Protein AF-0000000087277030 (afdb_homodimer)

pLDDT: mean 87.4, std 14.77, range [31.3, 98.56]

Organism: Triticum turgidum subsp. durum (NCBI:txid4567)

Secondary structure (DSSP, 8-state):
--------HHHHHHHHHHHHHHHHHHHHHHHHHHHHHHHHHHHHHHHHTT-HHHHHHHHHHHHHHHHHHHHHHHHHHHHHHHHHTGGGGG-GGG--HHHHHHHHHHHHHHTT-TT-HHHHHHHHHHHHHH-HHHHHHTTTTSTTS-HHHHHHHS-PPPPHHHHHHHHHHHHHHTT----GGG--/--------HHHHHHHHHHHHHHHHHHHHHHHHHHHHHHHHHHHHHHHHTT-HHHHHHHHHHHHHHHHHHHHHHHHHHHHHHHHHTGGGGG-GGG--HHHHHHHHHHHHHHTT-TT-HHHHHHHHHHHHHH-THHHHHTTSSSSSS-HHHHHHHS-PPPPHHHHHHHHHHHHHHTT----GGG--

Structure (mmCIF, N/CA/C/O backbone):
data_AF-0000000087277030-model_v1
#
loop_
_entity.id
_entity.type
_entity.pdbx_description
1 polymer 'Uncharacterized protein'
#
loop_
_atom_site.group_PDB
_atom_site.id
_atom_site.type_symbol
_atom_site.label_atom_id
_atom_site.label_alt_id
_atom_site.label_comp_id
_atom_site.label_asym_id
_atom_site.label_entity_id
_atom_site.label_seq_id
_atom_site.pdbx_PDB_ins_code
_atom_site.Cartn_x
_atom_site.Cartn_y
_atom_site.Cartn_z
_atom_site.occupancy
_atom_site.B_iso_or_equiv
_atom_site.auth_seq_id
_atom_site.auth_comp_id
_atom_site.auth_asym_id
_atom_site.auth_atom_id
_atom_site.pdbx_PDB_model_num
ATOM 1 N N . MET A 1 1 ? 0.25 -45.281 -17.719 1 31.7 1 MET A N 1
ATOM 2 C CA . MET A 1 1 ? 1.265 -44.438 -18.359 1 31.7 1 MET A CA 1
ATOM 3 C C . MET A 1 1 ? 0.938 -42.969 -18.203 1 31.7 1 MET A C 1
ATOM 5 O O . MET A 1 1 ? -0.11 -42.5 -18.656 1 31.7 1 MET A O 1
ATOM 9 N N . GLY A 1 2 ? 1 -42.312 -17.047 1 39.59 2 GLY A N 1
ATOM 10 C CA . GLY A 1 2 ? 0.521 -41 -16.609 1 39.59 2 GLY A CA 1
ATOM 11 C C . GLY A 1 2 ? 0.836 -39.906 -17.594 1 39.59 2 GLY A C 1
ATOM 12 O O . GLY A 1 2 ? 1.955 -39.812 -18.109 1 39.59 2 GLY A O 1
ATOM 13 N N . PHE A 1 3 ? -0.044 -39.5 -18.609 1 41.16 3 PHE A N 1
ATOM 14 C CA . PHE A 1 3 ? 0.063 -38.5 -19.672 1 41.16 3 PHE A CA 1
ATOM 15 C C . PHE A 1 3 ? 0.821 -37.281 -19.188 1 41.16 3 PHE A C 1
ATOM 17 O O . PHE A 1 3 ? 0.285 -36.469 -18.422 1 41.16 3 PHE A O 1
ATOM 24 N N . LEU A 1 4 ? 1.941 -37.25 -18.781 1 50.06 4 LEU A N 1
ATOM 25 C CA . LEU A 1 4 ? 2.818 -36.125 -18.531 1 50.06 4 LEU A CA 1
ATOM 26 C C . LEU A 1 4 ? 2.641 -35.062 -19.594 1 50.06 4 LEU A C 1
ATOM 28 O O . LEU A 1 4 ? 3 -35.25 -20.766 1 50.06 4 LEU A O 1
ATOM 32 N N . ARG A 1 5 ? 1.459 -34.562 -19.75 1 57.78 5 ARG A N 1
ATOM 33 C CA . ARG A 1 5 ? 1.129 -33.5 -20.719 1 57.78 5 ARG A CA 1
ATOM 34 C C . ARG A 1 5 ? 2.344 -32.656 -21.031 1 57.78 5 ARG A C 1
ATOM 36 O O . ARG A 1 5 ? 2.938 -32.062 -20.125 1 57.78 5 ARG A O 1
ATOM 43 N N . LYS A 1 6 ? 2.941 -32.875 -22.109 1 71.88 6 LYS A N 1
ATOM 44 C CA . LYS A 1 6 ? 4.113 -32.219 -22.703 1 71.88 6 LYS A CA 1
ATOM 45 C C . LYS A 1 6 ? 3.91 -30.719 -22.844 1 71.88 6 LYS A C 1
ATOM 47 O O . LYS A 1 6 ? 2.943 -30.281 -23.469 1 71.88 6 LYS A O 1
ATOM 52 N N . PHE A 1 7 ? 4.484 -29.953 -21.984 1 82.88 7 PHE A N 1
ATOM 53 C CA . PHE A 1 7 ? 4.523 -28.5 -22.125 1 82.88 7 PHE A CA 1
ATOM 54 C C . PHE A 1 7 ? 4.961 -28.109 -23.547 1 82.88 7 PHE A C 1
ATOM 56 O O . PHE A 1 7 ? 5.758 -28.812 -24.156 1 82.88 7 PHE A O 1
ATOM 63 N N . SER A 1 8 ? 4.266 -27.203 -24.109 1 88.75 8 SER A N 1
ATOM 64 C CA . SER A 1 8 ? 4.762 -26.609 -25.359 1 88.75 8 SER A CA 1
ATOM 65 C C . SER A 1 8 ? 6.191 -26.109 -25.188 1 88.75 8 SER A C 1
ATOM 67 O O . SER A 1 8 ? 6.664 -25.906 -24.078 1 88.75 8 SER A O 1
ATOM 69 N N . LYS A 1 9 ? 6.887 -26.031 -26.297 1 91.5 9 LYS A N 1
ATOM 70 C CA . LYS A 1 9 ? 8.25 -25.5 -26.297 1 91.5 9 LYS A CA 1
ATOM 71 C C . LYS A 1 9 ? 8.312 -24.141 -25.625 1 91.5 9 LYS A C 1
ATOM 73 O O . LYS A 1 9 ? 9.242 -23.844 -24.875 1 91.5 9 LYS A O 1
ATOM 78 N N . GLN A 1 10 ? 7.367 -23.281 -25.906 1 92 10 GLN A N 1
ATOM 79 C CA . GLN A 1 10 ? 7.316 -21.938 -25.344 1 92 10 GLN A CA 1
ATOM 80 C C . GLN A 1 10 ? 7.109 -21.984 -23.844 1 92 10 GLN A C 1
ATOM 82 O O . GLN A 1 10 ? 7.727 -21.203 -23.094 1 92 10 GLN A O 1
ATOM 87 N N . THR A 1 11 ? 6.281 -22.875 -23.406 1 93.81 11 THR A N 1
ATOM 88 C CA . THR A 1 11 ? 6.008 -23.016 -21.984 1 93.81 11 THR A CA 1
ATOM 89 C C . THR A 1 11 ? 7.234 -23.531 -21.234 1 93.81 11 THR A C 1
ATOM 91 O O . THR A 1 11 ? 7.523 -23.109 -20.125 1 93.81 11 THR A O 1
ATOM 94 N N . ARG A 1 12 ? 7.902 -24.453 -21.844 1 94.81 12 ARG A N 1
ATOM 95 C CA . ARG A 1 12 ? 9.133 -24.969 -21.266 1 94.81 12 ARG A CA 1
ATOM 96 C C . ARG A 1 12 ? 10.172 -23.875 -21.109 1 94.81 12 ARG A C 1
ATOM 98 O O . ARG A 1 12 ? 10.844 -23.766 -20.078 1 94.81 12 ARG A O 1
ATOM 105 N N . LYS A 1 13 ? 10.312 -23.094 -22.125 1 96.25 13 LYS A N 1
ATOM 106 C CA . LYS A 1 13 ? 11.25 -21.969 -22.078 1 96.25 13 LYS A CA 1
ATOM 107 C C . LYS A 1 13 ? 10.844 -20.969 -21 1 96.25 13 LYS A C 1
ATOM 109 O O . LYS A 1 13 ? 11.695 -20.484 -20.25 1 96.25 13 LYS A O 1
ATOM 114 N N . LEU A 1 14 ? 9.602 -20.656 -20.969 1 96.69 14 LEU A N 1
ATOM 115 C CA . LEU A 1 14 ? 9.078 -19.734 -19.969 1 96.69 14 LEU A CA 1
ATOM 116 C C . LEU A 1 14 ? 9.383 -20.25 -18.562 1 96.69 14 LEU A C 1
ATOM 118 O O . LEU A 1 14 ? 9.844 -19.484 -17.703 1 96.69 14 LEU A O 1
ATOM 122 N N . LYS A 1 15 ? 9.102 -21.5 -18.344 1 96.62 15 LYS A N 1
ATOM 123 C CA . LYS A 1 15 ? 9.344 -22.094 -17.047 1 96.62 15 LYS A CA 1
ATOM 124 C C . LYS A 1 15 ? 10.805 -21.953 -16.641 1 96.62 15 LYS A C 1
ATOM 126 O O . LYS A 1 15 ? 11.102 -21.578 -15.5 1 96.62 15 LYS A O 1
ATO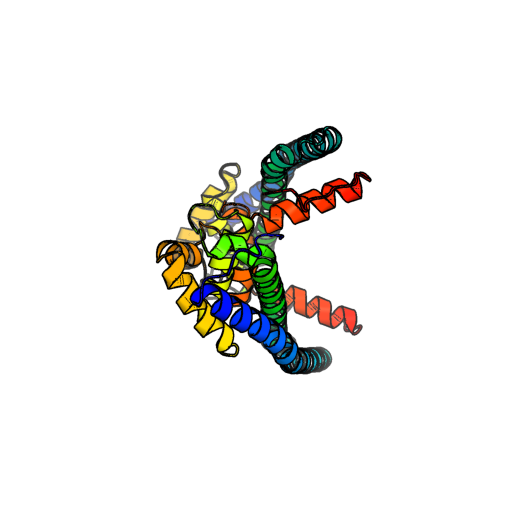M 131 N N . SER A 1 16 ? 11.656 -22.266 -17.562 1 97.31 16 SER A N 1
ATOM 132 C CA . SER A 1 16 ? 13.094 -22.156 -17.297 1 97.31 16 SER A CA 1
ATOM 133 C C . SER A 1 16 ? 13.477 -20.719 -16.969 1 97.31 16 SER A C 1
ATOM 135 O O . SER A 1 16 ? 14.25 -20.469 -16.031 1 97.31 16 SER A O 1
ATOM 137 N N . LEU A 1 17 ? 12.945 -19.766 -17.734 1 98 17 LEU A N 1
ATOM 138 C CA . LEU A 1 17 ? 13.227 -18.344 -17.5 1 98 17 LEU A CA 1
ATOM 139 C C . LEU A 1 17 ? 12.734 -17.906 -16.125 1 98 17 LEU A C 1
ATOM 141 O O . LEU A 1 17 ? 13.414 -17.141 -15.438 1 98 17 LEU A O 1
ATOM 145 N N . LEU A 1 18 ? 11.609 -18.375 -15.719 1 98.19 18 LEU A N 1
ATOM 146 C CA . LEU A 1 18 ? 11.031 -18.031 -14.43 1 98.19 18 LEU A CA 1
ATOM 147 C C . LEU A 1 18 ? 11.867 -18.609 -13.289 1 98.19 18 LEU A C 1
ATOM 149 O O . LEU A 1 18 ? 12.086 -17.938 -12.273 1 98.19 18 LEU A O 1
ATOM 153 N N . GLU A 1 19 ? 12.344 -19.812 -13.469 1 97.88 19 GLU A N 1
ATOM 154 C CA . GLU A 1 19 ? 13.227 -20.422 -12.477 1 97.88 19 GLU A CA 1
ATOM 155 C C . GLU A 1 19 ? 14.531 -19.641 -12.344 1 97.88 19 GLU A C 1
ATOM 157 O O . GLU A 1 19 ? 15.023 -19.438 -11.234 1 97.88 19 GLU A O 1
ATOM 162 N N . LEU A 1 20 ? 15.031 -19.219 -13.461 1 97.62 20 LEU A N 1
ATOM 163 C CA . LEU A 1 20 ? 16.234 -18.406 -13.445 1 97.62 20 LEU A CA 1
ATOM 164 C C . LEU A 1 20 ? 15.984 -17.047 -12.773 1 97.62 20 LEU A C 1
ATOM 166 O O . LEU A 1 20 ? 16.844 -16.531 -12.078 1 97.62 20 LEU A O 1
ATOM 170 N N . THR A 1 21 ? 14.828 -16.5 -13.023 1 97.88 21 THR A N 1
ATOM 171 C CA . THR A 1 21 ? 14.461 -15.234 -12.398 1 97.88 21 THR A CA 1
ATOM 172 C C . THR A 1 21 ? 14.469 -15.359 -10.883 1 97.88 21 THR A C 1
ATOM 174 O O . THR A 1 21 ? 14.961 -14.477 -10.18 1 97.88 21 THR A O 1
ATOM 177 N N . VAL A 1 22 ? 13.922 -16.453 -10.336 1 98 22 VAL A N 1
ATOM 178 C CA . VAL A 1 22 ? 13.891 -16.688 -8.898 1 98 22 VAL A CA 1
ATOM 179 C C . VAL A 1 22 ? 15.312 -16.703 -8.344 1 98 22 VAL A C 1
ATOM 181 O O . VAL A 1 22 ? 15.586 -16.094 -7.305 1 98 22 VAL A O 1
ATOM 184 N N . SER A 1 23 ? 16.219 -17.375 -9.062 1 97.44 23 SER A N 1
ATOM 185 C CA . SER A 1 23 ? 17.609 -17.422 -8.648 1 97.44 23 SER A CA 1
ATOM 186 C C . SER A 1 23 ? 18.25 -16.047 -8.672 1 97.44 23 SER A C 1
ATOM 188 O O . SER A 1 23 ? 19 -15.68 -7.762 1 97.44 23 SER A O 1
ATOM 190 N N . ARG A 1 24 ? 17.922 -15.289 -9.719 1 97 24 ARG A N 1
ATOM 191 C CA . ARG A 1 24 ? 18.484 -13.953 -9.867 1 97 24 ARG A CA 1
ATOM 192 C C . ARG A 1 24 ? 17.938 -13.008 -8.805 1 97 24 ARG A C 1
ATOM 194 O O . ARG A 1 24 ? 18.641 -12.102 -8.344 1 97 24 ARG A O 1
ATOM 201 N N . VAL A 1 25 ? 16.688 -13.172 -8.422 1 97.12 25 VAL A N 1
ATOM 202 C CA . VAL A 1 25 ? 16.094 -12.359 -7.367 1 97.12 25 VAL A CA 1
ATOM 203 C C . VAL A 1 25 ? 16.859 -12.547 -6.062 1 97.12 25 VAL A C 1
ATOM 205 O O . VAL A 1 25 ? 17.141 -11.578 -5.352 1 97.12 25 VAL A O 1
ATOM 208 N N . ALA A 1 26 ? 17.219 -13.805 -5.781 1 95.44 26 ALA A N 1
ATOM 209 C CA . ALA A 1 26 ? 17.969 -14.109 -4.57 1 95.44 26 ALA A CA 1
ATOM 210 C C . ALA A 1 26 ? 19.312 -13.367 -4.562 1 95.44 26 ALA A C 1
ATOM 212 O O . ALA A 1 26 ? 19.703 -12.805 -3.537 1 95.44 26 ALA A O 1
ATOM 213 N N . ILE A 1 27 ? 19.906 -13.266 -5.691 1 95.69 27 ILE A N 1
ATOM 214 C CA . ILE A 1 27 ? 21.203 -12.609 -5.82 1 95.69 27 ILE A CA 1
ATOM 215 C C . ILE A 1 27 ? 21.031 -11.094 -5.754 1 95.69 27 ILE A C 1
ATOM 217 O O . ILE A 1 27 ? 21.844 -10.398 -5.152 1 95.69 27 ILE A O 1
ATOM 221 N N . ALA A 1 28 ? 19.953 -10.609 -6.391 1 95.69 28 ALA A N 1
ATOM 222 C CA . ALA A 1 28 ? 19.734 -9.172 -6.52 1 95.69 28 ALA A CA 1
ATOM 223 C C . ALA A 1 28 ? 19.391 -8.555 -5.168 1 95.69 28 ALA A C 1
ATOM 225 O O . ALA A 1 28 ? 19.5 -7.332 -4.996 1 95.69 28 ALA A O 1
ATOM 226 N N . ARG A 1 29 ? 19 -9.383 -4.172 1 96.75 29 ARG A N 1
ATOM 227 C CA . ARG A 1 29 ? 18.594 -8.891 -2.861 1 96.75 29 ARG A CA 1
ATOM 228 C C . ARG A 1 29 ? 19.797 -8.461 -2.037 1 96.75 29 ARG A C 1
ATOM 230 O O . ARG A 1 29 ? 19.719 -7.5 -1.269 1 96.75 29 ARG A O 1
ATOM 237 N N . LYS A 1 30 ? 20.859 -9.102 -2.201 1 96.38 30 LYS A N 1
ATOM 238 C CA . LYS A 1 30 ? 22.016 -8.922 -1.332 1 96.38 30 LYS A CA 1
ATOM 239 C C . LYS A 1 30 ? 22.562 -7.496 -1.427 1 96.38 30 LYS A C 1
ATOM 241 O O . LYS A 1 30 ? 22.703 -6.812 -0.411 1 96.38 30 LYS A O 1
ATOM 246 N N . PRO A 1 31 ? 22.844 -7.016 -2.65 1 96.81 31 PRO A N 1
ATOM 247 C CA . PRO A 1 31 ? 23.344 -5.641 -2.744 1 96.81 31 PRO A CA 1
ATOM 248 C C . PRO A 1 31 ? 22.344 -4.621 -2.207 1 96.81 31 PRO A C 1
ATOM 250 O O . PRO A 1 31 ? 22.734 -3.582 -1.671 1 96.81 31 PRO A O 1
ATOM 253 N N . ARG A 1 32 ? 21.094 -4.895 -2.332 1 96.75 32 ARG A N 1
ATOM 254 C CA . ARG A 1 32 ? 20.062 -3.98 -1.856 1 96.75 32 ARG A CA 1
ATOM 255 C C . ARG A 1 32 ? 20.031 -3.941 -0.333 1 96.75 32 ARG A C 1
ATOM 257 O O . ARG A 1 32 ? 19.875 -2.873 0.262 1 96.75 32 ARG A O 1
ATOM 264 N N . LEU A 1 33 ? 20.172 -5.094 0.265 1 97.81 33 LEU A N 1
ATOM 265 C CA . LEU A 1 33 ? 20.25 -5.168 1.721 1 97.81 33 LEU A CA 1
ATOM 266 C C . LEU A 1 33 ? 21.438 -4.379 2.24 1 97.81 33 LEU A C 1
ATOM 268 O O . LEU A 1 33 ? 21.328 -3.666 3.242 1 97.81 33 LEU A O 1
ATOM 272 N N . ALA A 1 34 ? 22.547 -4.496 1.534 1 98.06 34 ALA A N 1
ATOM 273 C CA . ALA A 1 34 ? 23.75 -3.76 1.913 1 98.06 34 ALA A CA 1
ATOM 274 C C . ALA A 1 34 ? 23.531 -2.254 1.812 1 98.06 34 ALA A C 1
ATOM 276 O O . ALA A 1 34 ? 23.844 -1.509 2.742 1 98.06 34 ALA A O 1
ATOM 277 N N . ARG A 1 35 ? 22.922 -1.827 0.668 1 98 35 ARG A N 1
ATOM 278 C CA . ARG A 1 35 ? 22.672 -0.406 0.47 1 98 35 ARG A CA 1
ATOM 279 C C . ARG A 1 35 ? 21.688 0.121 1.515 1 98 35 ARG A C 1
ATOM 281 O O . ARG A 1 35 ? 21.828 1.243 2.002 1 98 35 ARG A O 1
ATOM 288 N N . LYS A 1 36 ? 20.688 -0.691 1.835 1 98.06 36 LYS A N 1
ATOM 289 C CA . LYS A 1 36 ? 19.719 -0.318 2.859 1 98.06 36 LYS A CA 1
ATOM 290 C C . LYS A 1 36 ? 20.391 -0.125 4.215 1 98.06 36 LYS A C 1
ATOM 292 O O . LYS A 1 36 ? 20.125 0.858 4.91 1 98.06 36 LYS A O 1
ATOM 297 N N . SER A 1 37 ? 21.25 -1.062 4.578 1 98 37 SER A N 1
ATOM 298 C CA . SER A 1 37 ? 21.969 -1.005 5.848 1 98 37 SER A CA 1
ATOM 299 C C . SER A 1 37 ? 22.859 0.236 5.926 1 98 37 SER A C 1
ATOM 301 O O . SER A 1 37 ? 22.875 0.924 6.949 1 98 37 SER A O 1
ATOM 303 N N . ILE A 1 38 ? 23.531 0.526 4.844 1 98.44 38 ILE A N 1
ATOM 304 C CA . ILE A 1 38 ? 24.406 1.694 4.793 1 98.44 38 ILE A CA 1
ATOM 305 C C . ILE A 1 38 ? 23.578 2.965 4.965 1 98.44 38 ILE A C 1
ATOM 307 O O . ILE A 1 38 ? 23.922 3.836 5.766 1 98.44 38 ILE A O 1
ATOM 311 N N . ALA A 1 39 ? 22.484 3.043 4.227 1 98.44 39 ALA A N 1
ATOM 312 C CA . ALA A 1 39 ? 21.625 4.215 4.305 1 98.44 39 ALA A CA 1
ATOM 313 C C . ALA A 1 39 ? 21.062 4.391 5.711 1 98.44 39 ALA A C 1
ATOM 315 O O . ALA A 1 39 ? 20.984 5.512 6.219 1 98.44 39 ALA A O 1
ATOM 316 N N . SER A 1 40 ? 20.656 3.293 6.324 1 98.25 40 SER A N 1
ATOM 317 C CA . SER A 1 40 ? 20.141 3.322 7.691 1 98.25 40 SER A CA 1
ATOM 318 C C . SER A 1 40 ? 21.203 3.834 8.664 1 98.25 40 SER A C 1
ATOM 320 O O . SER A 1 40 ? 20.891 4.629 9.562 1 98.25 40 SER A O 1
ATOM 322 N N . GLY A 1 41 ? 22.359 3.363 8.477 1 98.19 41 GLY A N 1
ATOM 323 C CA . GLY A 1 41 ? 23.469 3.863 9.281 1 98.19 41 GLY A CA 1
ATOM 324 C C . GLY A 1 41 ? 23.703 5.352 9.117 1 98.19 41 GLY A C 1
ATOM 325 O O . GLY A 1 41 ? 23.922 6.066 10.102 1 98.19 41 GLY A O 1
ATOM 326 N N . ASP A 1 42 ? 23.656 5.809 7.867 1 98.5 42 ASP A N 1
ATOM 327 C CA . ASP A 1 42 ? 23.781 7.234 7.594 1 98.5 42 ASP A CA 1
ATOM 328 C C . ASP A 1 42 ? 22.703 8.039 8.312 1 98.5 42 ASP A C 1
ATOM 330 O O . ASP A 1 42 ? 22.984 9.102 8.867 1 98.5 42 ASP A O 1
ATOM 334 N N . VAL A 1 43 ? 21.516 7.555 8.266 1 98.25 43 VAL A N 1
ATOM 335 C CA . VAL A 1 43 ? 20.375 8.219 8.898 1 98.25 43 VAL A CA 1
ATOM 336 C C . VAL A 1 43 ? 20.625 8.367 10.398 1 98.25 43 VAL A C 1
ATOM 338 O O . VAL A 1 43 ? 20.453 9.445 10.961 1 98.25 43 VAL A O 1
ATOM 341 N N . CYS A 1 44 ? 21.125 7.297 11.008 1 97.94 44 CYS A N 1
ATOM 342 C CA . CYS A 1 44 ? 21.422 7.312 12.43 1 97.94 44 CYS A CA 1
ATOM 343 C C . CYS A 1 44 ? 22.5 8.344 12.75 1 97.94 44 CYS A C 1
ATOM 345 O O . CYS A 1 44 ? 22.375 9.109 13.703 1 97.94 44 CYS A O 1
ATOM 347 N N . GLN A 1 45 ? 23.484 8.352 11.969 1 97.94 45 GLN A N 1
ATOM 348 C CA . GLN A 1 45 ? 24.578 9.297 12.172 1 97.94 45 GLN A CA 1
ATOM 349 C C . GLN A 1 45 ? 24.094 10.734 12.039 1 97.94 45 GLN A C 1
ATOM 351 O O . GLN A 1 45 ? 24.406 11.578 12.875 1 97.94 45 GLN A O 1
ATOM 356 N N . LEU A 1 46 ? 23.344 10.984 11.055 1 97.81 46 LEU A N 1
ATOM 357 C CA . LEU A 1 46 ? 22.828 12.32 10.812 1 97.81 46 LEU A CA 1
ATOM 358 C C . LEU A 1 46 ? 21.922 12.766 11.969 1 97.81 46 LEU A C 1
ATOM 360 O O . LEU A 1 46 ? 21.984 13.914 12.406 1 97.81 46 LEU A O 1
ATOM 364 N N . LEU A 1 47 ? 21.094 11.844 12.461 1 96.38 47 LEU A N 1
ATOM 365 C CA . LEU A 1 47 ? 20.219 12.148 13.586 1 96.38 47 LEU A CA 1
ATOM 366 C C . LEU A 1 47 ? 21.031 12.461 14.844 1 96.38 47 LEU A C 1
ATOM 368 O O . LEU A 1 47 ? 20.688 13.375 15.594 1 96.38 47 LEU A O 1
ATOM 372 N N . SER A 1 48 ? 22.062 11.703 15.031 1 95.5 48 SER A N 1
ATOM 373 C CA . SER A 1 48 ? 22.922 11.906 16.188 1 95.5 48 SER A CA 1
ATOM 374 C C . SER A 1 48 ? 23.609 13.266 16.141 1 95.5 48 SER A C 1
ATOM 376 O O . SER A 1 48 ? 23.922 13.852 17.188 1 95.5 48 SER A O 1
ATOM 378 N N . LEU A 1 49 ? 23.828 13.805 14.984 1 95.31 49 LEU A N 1
ATOM 379 C CA . LEU A 1 49 ? 24.453 15.109 14.781 1 95.31 49 LEU A CA 1
ATOM 380 C C . LEU A 1 49 ? 23.406 16.219 14.789 1 95.31 49 LEU A C 1
ATOM 382 O O . LEU A 1 49 ? 23.734 17.391 14.594 1 95.31 49 LEU A O 1
ATOM 386 N N . GLY A 1 50 ? 22.125 15.844 14.891 1 92.75 50 GLY A N 1
ATOM 387 C CA . GLY A 1 50 ? 21.047 16.812 14.938 1 92.75 50 GLY A CA 1
ATOM 388 C C . GLY A 1 50 ? 20.625 17.312 13.562 1 92.75 50 GLY A C 1
ATOM 389 O O . GLY A 1 50 ? 19.922 18.312 13.438 1 92.75 50 GLY A O 1
ATOM 390 N N . GLN A 1 51 ? 21.141 16.625 12.516 1 95.06 51 GLN A N 1
ATOM 391 C CA . GLN A 1 51 ? 20.812 17 11.148 1 95.06 51 GLN A CA 1
ATOM 392 C C . GLN A 1 51 ? 19.547 16.281 10.664 1 95.06 51 GLN A C 1
ATOM 394 O O . GLN A 1 51 ? 19.609 15.469 9.742 1 95.06 51 GLN A O 1
ATOM 399 N N . THR A 1 52 ? 18.453 16.656 11.164 1 93.75 52 THR A N 1
ATOM 400 C CA . THR A 1 52 ? 17.188 15.969 10.945 1 93.75 52 THR A CA 1
ATOM 401 C C . THR A 1 52 ? 16.719 16.125 9.5 1 93.75 52 THR A C 1
ATOM 403 O O . THR A 1 52 ? 16.234 15.164 8.898 1 93.75 52 THR A O 1
ATOM 406 N N . ASP A 1 53 ? 16.938 17.266 8.891 1 92.75 53 ASP A N 1
ATOM 407 C CA . ASP A 1 53 ? 16.5 17.516 7.512 1 92.75 53 ASP A CA 1
ATOM 408 C C . ASP A 1 53 ? 17.266 16.625 6.535 1 92.75 53 ASP A C 1
ATOM 410 O O . ASP A 1 53 ? 16.688 16.062 5.605 1 92.75 53 ASP A O 1
ATOM 414 N N . ARG A 1 54 ? 18.531 16.594 6.801 1 96.12 54 ARG A N 1
ATOM 415 C CA . ARG A 1 54 ? 19.359 15.734 5.949 1 96.12 54 ARG A CA 1
ATOM 416 C C . ARG A 1 54 ? 19.016 14.266 6.152 1 96.12 54 ARG A C 1
ATOM 418 O O . ARG A 1 54 ? 19.031 13.477 5.203 1 96.12 54 ARG A O 1
ATOM 425 N N . ALA A 1 55 ? 18.734 13.898 7.391 1 97.12 55 ALA A N 1
ATOM 426 C CA . ALA A 1 55 ? 18.328 12.531 7.691 1 97.12 55 ALA A CA 1
ATOM 427 C C . ALA A 1 55 ? 17.031 12.172 6.965 1 97.12 55 ALA A C 1
ATOM 429 O O . ALA A 1 55 ? 16.891 11.055 6.457 1 97.12 55 ALA A O 1
ATOM 430 N N . LEU A 1 56 ? 16.188 13.141 6.875 1 94.81 56 LEU A N 1
ATOM 431 C CA . LEU A 1 56 ? 14.898 12.945 6.203 1 94.81 56 LEU A CA 1
ATOM 432 C C . LEU A 1 56 ? 15.102 12.703 4.707 1 94.81 56 LEU A C 1
ATOM 434 O O . LEU A 1 56 ? 14.375 11.922 4.098 1 94.81 56 LEU A O 1
ATOM 438 N N . GLN A 1 57 ? 16.016 13.344 4.145 1 95.12 57 GLN A N 1
ATOM 439 C CA . GLN A 1 57 ? 16.312 13.117 2.736 1 95.12 57 GLN A CA 1
ATOM 440 C C . GLN A 1 57 ? 16.953 11.75 2.52 1 95.12 57 GLN A C 1
ATOM 442 O O . GLN A 1 57 ? 16.594 11.039 1.572 1 95.12 57 GLN A O 1
ATOM 447 N N . ARG A 1 58 ? 17.812 11.406 3.422 1 97.75 58 ARG A N 1
ATOM 448 C CA . ARG A 1 58 ? 18.578 10.18 3.285 1 97.75 58 ARG A CA 1
ATOM 449 C C . ARG A 1 58 ? 17.688 8.953 3.494 1 97.75 58 ARG A C 1
ATOM 451 O O . ARG A 1 58 ? 17.922 7.906 2.881 1 97.75 58 ARG A O 1
ATOM 458 N N . VAL A 1 59 ? 16.688 9.125 4.305 1 97.5 59 VAL A N 1
ATOM 459 C CA . VAL A 1 59 ? 15.844 7.992 4.648 1 97.5 59 VAL A CA 1
ATOM 460 C C . VAL A 1 59 ? 15.078 7.523 3.412 1 97.5 59 VAL A C 1
ATOM 462 O O . VAL A 1 59 ? 14.617 6.383 3.354 1 97.5 59 VAL A O 1
ATOM 465 N N . GLU A 1 60 ? 14.953 8.43 2.404 1 95.19 60 GLU A N 1
ATOM 466 C CA . GLU A 1 60 ? 14.305 8.055 1.148 1 95.19 60 GLU A CA 1
ATOM 467 C C . GLU A 1 60 ? 14.992 6.848 0.51 1 95.19 60 GLU A C 1
ATOM 469 O O . GLU A 1 60 ? 14.328 6 -0.093 1 95.19 60 GLU A O 1
ATOM 474 N N . GLN A 1 61 ? 16.297 6.84 0.684 1 96.62 61 GLN A N 1
ATOM 475 C CA . GLN A 1 61 ? 17.047 5.715 0.128 1 96.62 61 GLN A CA 1
ATOM 476 C C . GLN A 1 61 ? 16.672 4.41 0.83 1 96.62 61 GLN A C 1
ATOM 478 O O . GLN A 1 61 ? 16.594 3.357 0.194 1 96.62 61 GLN A O 1
ATOM 483 N N . VAL A 1 62 ? 16.469 4.441 2.125 1 97.69 62 VAL A N 1
ATOM 484 C CA . VAL A 1 62 ? 16.062 3.26 2.875 1 97.69 62 VAL A CA 1
ATOM 485 C C . VAL A 1 62 ? 14.711 2.764 2.357 1 97.69 62 VAL A C 1
ATOM 487 O O . VAL A 1 62 ? 14.539 1.567 2.109 1 97.69 62 VAL A O 1
ATOM 490 N N . ILE A 1 63 ? 13.805 3.676 2.148 1 95.75 63 ILE A N 1
ATOM 491 C CA . ILE A 1 63 ? 12.453 3.355 1.692 1 95.75 63 ILE A CA 1
ATOM 492 C C . ILE A 1 63 ? 12.508 2.748 0.293 1 95.75 63 ILE A C 1
ATOM 494 O O . ILE A 1 63 ? 11.844 1.751 0.015 1 95.75 63 ILE A O 1
ATOM 498 N N . LYS A 1 64 ? 13.352 3.344 -0.541 1 94.5 64 LYS A N 1
ATOM 499 C CA . LYS A 1 64 ? 13.492 2.855 -1.909 1 94.5 64 LYS A CA 1
ATOM 500 C C . LYS A 1 64 ? 14.008 1.418 -1.93 1 94.5 64 LYS A C 1
ATOM 502 O O . LYS A 1 64 ? 13.477 0.575 -2.658 1 94.5 64 LYS A O 1
ATOM 507 N N . GLU A 1 65 ? 15.008 1.179 -1.089 1 96.12 65 GLU A N 1
ATOM 508 C CA . GLU A 1 65 ? 15.555 -0.172 -1.034 1 96.12 65 GLU A CA 1
ATOM 509 C C . GLU A 1 65 ? 14.539 -1.161 -0.476 1 96.12 65 GLU A C 1
ATOM 511 O O . GLU A 1 65 ? 14.398 -2.275 -0.986 1 96.12 65 GLU A O 1
ATOM 516 N N . ASP A 1 66 ? 13.867 -0.723 0.553 1 95.81 66 ASP A N 1
ATOM 517 C CA . ASP A 1 66 ? 12.836 -1.569 1.143 1 95.81 66 ASP A CA 1
ATOM 518 C C . ASP A 1 66 ? 11.742 -1.887 0.126 1 95.81 66 ASP A C 1
ATOM 520 O O . ASP A 1 66 ? 11.273 -3.025 0.043 1 95.81 66 ASP A O 1
ATOM 524 N N . ASN A 1 67 ? 11.297 -0.865 -0.554 1 94.19 67 ASN A N 1
ATOM 525 C CA . ASN A 1 67 ? 10.289 -1.067 -1.583 1 94.19 67 ASN A CA 1
ATOM 526 C C . ASN A 1 67 ? 10.742 -2.084 -2.625 1 94.19 67 ASN A C 1
ATOM 528 O O . ASN A 1 67 ? 9.984 -2.99 -2.986 1 94.19 67 ASN A O 1
ATOM 532 N N . MET A 1 68 ? 11.977 -1.966 -3.037 1 95.31 68 MET A N 1
ATOM 533 C CA . MET A 1 68 ? 12.5 -2.885 -4.047 1 95.31 68 MET A CA 1
ATOM 534 C C . MET A 1 68 ? 12.586 -4.305 -3.494 1 95.31 68 MET A C 1
ATOM 536 O O . MET A 1 68 ? 12.258 -5.266 -4.191 1 95.31 68 MET A O 1
ATOM 540 N N . LEU A 1 69 ? 13 -4.406 -2.289 1 96.88 69 LEU A N 1
ATOM 541 C CA . LEU A 1 69 ? 13.117 -5.719 -1.661 1 96.88 69 LEU A CA 1
ATOM 542 C C . LEU A 1 69 ? 11.758 -6.402 -1.565 1 96.88 69 LEU A C 1
ATOM 544 O O . LEU A 1 69 ? 11.641 -7.594 -1.851 1 96.88 69 LEU A O 1
ATOM 548 N N . GLU A 1 70 ? 10.805 -5.645 -1.213 1 95.56 70 GLU A N 1
ATOM 549 C CA . GLU A 1 70 ? 9.453 -6.195 -1.144 1 95.56 70 GLU A CA 1
ATOM 550 C C . GLU A 1 70 ? 8.938 -6.566 -2.531 1 95.56 70 GLU A C 1
ATOM 552 O O . GLU A 1 70 ? 8.297 -7.605 -2.701 1 95.56 70 GLU A O 1
ATOM 557 N N . ALA A 1 71 ? 9.188 -5.73 -3.48 1 95.5 71 ALA A N 1
ATOM 558 C CA . ALA A 1 71 ? 8.789 -6.016 -4.855 1 95.5 71 ALA A CA 1
ATOM 559 C C . ALA A 1 71 ? 9.422 -7.312 -5.352 1 95.5 71 ALA A C 1
ATOM 561 O O . ALA A 1 71 ? 8.75 -8.133 -5.984 1 95.5 71 ALA A O 1
ATOM 562 N N . LEU A 1 72 ? 10.688 -7.473 -5.031 1 97.25 72 LEU A N 1
ATOM 563 C CA . LEU A 1 72 ? 11.391 -8.688 -5.434 1 97.25 72 LEU A CA 1
ATOM 564 C C . LEU A 1 72 ? 10.75 -9.922 -4.809 1 97.25 72 LEU A C 1
ATOM 566 O O . LEU A 1 72 ? 10.688 -10.977 -5.438 1 97.25 72 LEU A O 1
ATOM 570 N N . GLY A 1 73 ? 10.266 -9.758 -3.58 1 97.06 73 GLY A N 1
ATOM 571 C CA . GLY A 1 73 ? 9.547 -10.844 -2.938 1 97.06 73 GLY A CA 1
ATOM 572 C C . GLY A 1 73 ? 8.273 -11.227 -3.658 1 97.06 73 GLY A C 1
ATOM 573 O O . GLY A 1 73 ? 7.984 -12.414 -3.842 1 97.06 73 GLY A O 1
ATOM 574 N N . ILE A 1 74 ? 7.535 -10.273 -4.074 1 95.75 74 ILE A N 1
ATOM 575 C CA . ILE A 1 74 ? 6.297 -10.5 -4.805 1 95.75 74 ILE A CA 1
ATOM 576 C C . ILE A 1 74 ? 6.602 -11.164 -6.148 1 95.75 74 ILE A C 1
ATOM 578 O O . ILE A 1 74 ? 5.926 -12.117 -6.547 1 95.75 74 ILE A O 1
ATOM 582 N N . ILE A 1 75 ? 7.613 -10.672 -6.793 1 97.12 75 ILE A N 1
ATOM 583 C CA . ILE A 1 75 ? 8.031 -11.219 -8.078 1 97.12 75 ILE A CA 1
ATOM 584 C C . ILE A 1 75 ? 8.391 -12.695 -7.918 1 97.12 75 ILE A C 1
ATOM 586 O O . ILE A 1 75 ? 7.988 -13.531 -8.727 1 97.12 75 ILE A O 1
ATOM 590 N N . GLU A 1 76 ? 9.125 -12.945 -6.922 1 98 76 GLU A N 1
ATOM 591 C CA . GLU A 1 76 ? 9.508 -14.328 -6.637 1 98 76 GLU A CA 1
ATOM 592 C C . GLU A 1 76 ? 8.281 -15.211 -6.445 1 98 76 GLU A C 1
ATOM 594 O O . GLU A 1 76 ? 8.203 -16.312 -7.004 1 98 76 GLU A O 1
ATOM 599 N N . LEU A 1 77 ? 7.367 -14.734 -5.699 1 96.06 77 LEU A N 1
ATOM 600 C CA . LEU A 1 77 ? 6.141 -15.484 -5.445 1 96.06 77 LEU A CA 1
ATOM 601 C C . LEU A 1 77 ? 5.375 -15.727 -6.742 1 96.06 77 LEU A C 1
ATOM 603 O O . LEU A 1 77 ? 4.887 -16.828 -6.98 1 96.06 77 LEU A O 1
ATOM 607 N N . TYR A 1 78 ? 5.273 -14.742 -7.59 1 96.38 78 TYR A N 1
ATOM 608 C CA . TYR A 1 78 ? 4.578 -14.867 -8.867 1 96.38 78 TYR A CA 1
ATOM 609 C C . TYR A 1 78 ? 5.277 -15.867 -9.773 1 96.38 78 TYR A C 1
ATOM 611 O O . TYR A 1 78 ? 4.621 -16.672 -10.438 1 96.38 78 TYR A O 1
ATOM 619 N N . CYS A 1 79 ? 6.586 -15.766 -9.781 1 98.12 79 CYS A N 1
ATOM 620 C CA . CYS A 1 79 ? 7.336 -16.734 -10.578 1 98.12 79 CYS A CA 1
ATOM 621 C C . CYS A 1 79 ? 7.078 -18.156 -10.094 1 98.12 79 CYS A C 1
ATOM 623 O O . CYS A 1 79 ? 6.812 -19.047 -10.891 1 98.12 79 CYS A O 1
ATOM 625 N N . LYS A 1 80 ? 7.121 -18.391 -8.844 1 97.75 80 LYS A N 1
ATOM 626 C CA . LYS A 1 80 ? 6.887 -19.703 -8.273 1 97.75 80 LYS A CA 1
ATOM 627 C C . LYS A 1 80 ? 5.465 -20.188 -8.562 1 97.75 80 LYS A C 1
ATOM 629 O O . LYS A 1 80 ? 5.254 -21.375 -8.859 1 97.75 80 LYS A O 1
ATOM 634 N N . CYS A 1 81 ? 4.566 -19.297 -8.469 1 95.62 81 CYS A N 1
ATOM 635 C CA . CYS A 1 81 ? 3.18 -19.625 -8.789 1 95.62 81 CYS A CA 1
ATOM 636 C C . CYS A 1 81 ? 3.049 -20.109 -10.219 1 95.62 81 CYS A C 1
ATOM 638 O O . CYS A 1 81 ? 2.412 -21.141 -10.477 1 95.62 81 CYS A O 1
ATOM 640 N N . LEU A 1 82 ? 3.658 -19.453 -11.195 1 96.25 82 LEU A N 1
ATOM 641 C CA . LEU A 1 82 ? 3.543 -19.812 -12.609 1 96.25 82 LEU A CA 1
ATOM 642 C C . LEU A 1 82 ? 4.27 -21.125 -12.898 1 96.25 82 LEU A C 1
ATOM 644 O O . LEU A 1 82 ? 3.814 -21.906 -13.727 1 96.25 82 LEU A O 1
ATOM 648 N N . VAL A 1 83 ? 5.418 -21.312 -12.219 1 96.62 83 VAL A N 1
ATOM 649 C CA . VAL A 1 83 ? 6.141 -22.578 -12.391 1 96.62 83 VAL A CA 1
ATOM 650 C C . VAL A 1 83 ? 5.281 -23.734 -11.891 1 96.62 83 VAL A C 1
ATOM 652 O O . VAL A 1 83 ? 5.184 -24.766 -12.562 1 96.62 83 VAL A O 1
ATOM 655 N N . LYS A 1 84 ? 4.629 -23.516 -10.773 1 94.62 84 LYS A N 1
ATOM 656 C CA . LYS A 1 84 ? 3.793 -24.547 -10.172 1 94.62 84 LYS A CA 1
ATOM 657 C C . LYS A 1 84 ? 2.566 -24.844 -11.031 1 94.62 84 LYS A C 1
ATOM 659 O O . LYS A 1 84 ? 2.115 -25.984 -11.125 1 94.62 84 LYS A O 1
ATOM 664 N N . LYS A 1 85 ? 2.105 -23.875 -11.711 1 94.06 85 LYS A N 1
ATOM 665 C CA . LYS A 1 85 ? 0.88 -24 -12.492 1 94.06 85 LYS A CA 1
ATOM 666 C C . LYS A 1 85 ? 1.169 -23.891 -13.984 1 94.06 85 LYS A C 1
ATOM 668 O O . LYS A 1 85 ? 0.381 -23.312 -14.734 1 94.06 85 LYS A O 1
ATOM 673 N N . ALA A 1 86 ? 2.24 -24.359 -14.352 1 92.94 86 ALA A N 1
ATOM 674 C CA . ALA A 1 86 ? 2.713 -24.234 -15.727 1 92.94 86 ALA A CA 1
ATOM 675 C C . ALA A 1 86 ? 1.722 -24.844 -16.703 1 92.94 86 ALA A C 1
ATOM 677 O O . ALA A 1 86 ? 1.62 -24.406 -17.859 1 92.94 86 ALA A O 1
ATOM 678 N N . ASP A 1 87 ? 0.968 -25.828 -16.234 1 90 87 ASP A N 1
ATOM 679 C CA . ASP A 1 87 ? 0.003 -26.516 -17.094 1 90 87 ASP A CA 1
ATOM 680 C C . ASP A 1 87 ? -1.094 -25.562 -17.562 1 90 87 ASP A C 1
ATOM 682 O O . ASP A 1 87 ? -1.72 -25.781 -18.594 1 90 87 ASP A O 1
ATOM 686 N N . GLN A 1 88 ? -1.27 -24.516 -16.797 1 90.5 88 GLN A N 1
ATOM 687 C CA . GLN A 1 88 ? -2.316 -23.562 -17.141 1 90.5 88 GLN A CA 1
ATOM 688 C C . GLN A 1 88 ? -1.815 -22.531 -18.156 1 90.5 88 GLN A C 1
ATOM 690 O O . GLN A 1 88 ? -2.609 -21.812 -18.75 1 90.5 88 GLN A O 1
ATOM 695 N N . LEU A 1 89 ? -0.588 -22.469 -18.375 1 89.69 89 LEU A N 1
ATOM 696 C CA . LEU A 1 89 ? 0.004 -21.422 -19.188 1 89.69 89 LEU A CA 1
ATOM 697 C C . LEU A 1 89 ? -0.194 -21.703 -20.672 1 89.69 89 LEU A C 1
ATOM 699 O O . LEU A 1 89 ? -0.056 -20.812 -21.5 1 89.69 89 LEU A O 1
ATOM 703 N N . ASP A 1 90 ? -0.494 -22.984 -20.922 1 86.31 90 ASP A N 1
ATOM 704 C CA . ASP A 1 90 ? -0.704 -23.344 -22.312 1 86.31 90 ASP A CA 1
ATOM 705 C C . ASP A 1 90 ? -2.123 -23 -22.766 1 86.31 90 ASP A C 1
ATOM 707 O O . ASP A 1 90 ? -2.42 -23 -23.969 1 86.31 90 ASP A O 1
ATOM 711 N N . LYS A 1 91 ? -3.025 -22.797 -21.828 1 82.38 91 LYS A N 1
ATOM 712 C CA . LYS A 1 91 ? -4.406 -22.438 -22.125 1 82.38 91 LYS A CA 1
ATOM 713 C C . LYS A 1 91 ? -4.816 -21.156 -21.406 1 82.38 91 LYS A C 1
ATOM 715 O O . LYS A 1 91 ? -5.578 -21.203 -20.438 1 82.38 91 LYS A O 1
ATOM 720 N N . PRO A 1 92 ? -4.457 -20 -21.938 1 74.19 92 PRO A N 1
ATOM 721 C CA . PRO A 1 92 ? -4.691 -18.719 -21.266 1 74.19 92 PRO A CA 1
ATOM 722 C C . PRO A 1 92 ? -6.172 -18.469 -20.984 1 74.19 92 PRO A C 1
ATOM 724 O O . PRO A 1 92 ? -6.52 -17.859 -19.969 1 74.19 92 PRO A O 1
ATOM 727 N N . LYS A 1 93 ? -7.031 -18.891 -21.812 1 77.38 93 LYS A N 1
ATOM 728 C CA . LYS A 1 93 ? -8.461 -18.641 -21.656 1 77.38 93 LYS A CA 1
ATOM 729 C C . LYS A 1 93 ? -9.031 -19.406 -20.453 1 77.38 93 LYS A C 1
ATOM 731 O O . LYS A 1 93 ? -10.07 -19.031 -19.922 1 77.38 93 LYS A O 1
ATOM 736 N N . GLU A 1 94 ? -8.273 -20.359 -20.031 1 81.75 94 GLU A N 1
ATOM 737 C CA . GLU A 1 94 ? -8.766 -21.203 -18.953 1 81.75 94 GLU A CA 1
ATOM 738 C C . GLU A 1 94 ? -7.941 -21.031 -17.688 1 81.75 94 GLU A C 1
ATOM 740 O O . GLU A 1 94 ? -8.109 -21.781 -16.719 1 81.75 94 GLU A O 1
ATOM 745 N N . CYS A 1 95 ? -7.207 -20 -17.734 1 85.25 95 CYS A N 1
ATOM 746 C CA . CYS A 1 95 ? -6.285 -19.891 -16.609 1 85.25 95 CYS A CA 1
ATOM 747 C C . CYS A 1 95 ? -6.996 -19.359 -15.367 1 85.25 95 CYS A C 1
ATOM 749 O O . CYS A 1 95 ? -7.996 -18.641 -15.484 1 85.25 95 CYS A O 1
ATOM 751 N N . SER A 1 96 ? -6.527 -19.734 -14.227 1 87.75 96 SER A N 1
ATOM 752 C CA . SER A 1 96 ? -7.055 -19.297 -12.938 1 87.75 96 SER A CA 1
ATOM 753 C C . SER A 1 96 ? -6.766 -17.828 -12.688 1 87.75 96 SER A C 1
ATOM 755 O O . SER A 1 96 ? -5.875 -17.25 -13.32 1 87.75 96 SER A O 1
ATOM 757 N N . GLU A 1 97 ? -7.453 -17.25 -11.758 1 85.56 97 GLU A N 1
ATOM 758 C CA . GLU A 1 97 ? -7.234 -15.867 -11.352 1 85.56 97 GLU A CA 1
ATOM 759 C C . GLU A 1 97 ? -5.824 -15.664 -10.805 1 85.56 97 GLU A C 1
ATOM 761 O O . GLU A 1 97 ? -5.219 -14.609 -11 1 85.56 97 GLU A O 1
ATOM 766 N N . GLU A 1 98 ? -5.34 -16.688 -10.164 1 88.5 98 GLU A N 1
ATOM 767 C CA . GLU A 1 98 ? -3.996 -16.609 -9.602 1 88.5 98 GLU A CA 1
ATOM 768 C C . GLU A 1 98 ? -2.939 -16.5 -10.695 1 88.5 98 GLU A C 1
ATOM 770 O O . GLU A 1 98 ? -2.008 -15.695 -10.578 1 88.5 98 GLU A O 1
ATOM 775 N N . VAL A 1 99 ? -3.18 -17.266 -11.672 1 90.75 99 VAL A N 1
ATOM 776 C CA . VAL A 1 99 ? -2.236 -17.25 -12.781 1 90.75 99 VAL A CA 1
ATOM 777 C C . VAL A 1 99 ? -2.324 -15.914 -13.516 1 90.75 99 VAL A C 1
ATOM 779 O O . VAL A 1 99 ? -1.301 -15.305 -13.836 1 90.75 99 VAL A O 1
ATOM 782 N N . LYS A 1 100 ? -3.494 -15.453 -13.734 1 87.69 100 LYS A N 1
ATOM 783 C CA . LYS A 1 100 ? -3.684 -14.172 -14.414 1 87.69 100 LYS A CA 1
ATOM 784 C C . LYS A 1 100 ? -3.031 -13.031 -13.641 1 87.69 100 LYS A C 1
ATOM 786 O O . LYS A 1 100 ? -2.4 -12.156 -14.227 1 87.69 100 LYS A O 1
ATOM 791 N N . GLU A 1 101 ? -3.221 -13.07 -12.359 1 88.94 101 GLU A N 1
ATOM 792 C CA . GLU A 1 101 ? -2.6 -12.062 -11.5 1 88.94 101 GLU A CA 1
ATOM 793 C C . GLU A 1 101 ? -1.077 -12.117 -11.602 1 88.94 101 GLU A C 1
ATOM 795 O O . GLU A 1 101 ? -0.42 -11.086 -11.734 1 88.94 101 GLU A O 1
ATOM 800 N N . ALA A 1 102 ? -0.569 -13.297 -11.477 1 92.88 102 ALA A N 1
ATOM 801 C CA . ALA A 1 102 ? 0.88 -13.469 -11.539 1 92.88 102 ALA A CA 1
ATOM 802 C C . ALA A 1 102 ? 1.432 -13 -12.883 1 92.88 102 ALA A C 1
ATOM 804 O O . ALA A 1 102 ? 2.463 -12.32 -12.938 1 92.88 102 ALA A O 1
ATOM 805 N N . VAL A 1 103 ? 0.722 -13.328 -13.953 1 92.62 103 VAL A N 1
ATOM 806 C CA . VAL A 1 103 ? 1.142 -12.922 -15.289 1 92.62 103 VAL A CA 1
ATOM 807 C C . VAL A 1 103 ? 1.142 -11.398 -15.391 1 92.62 103 VAL A C 1
ATOM 809 O O . VAL A 1 103 ? 2.137 -10.797 -15.805 1 92.62 103 VAL A O 1
ATOM 812 N N . ALA A 1 104 ? 0.038 -10.859 -15.023 1 89.62 104 ALA A N 1
ATOM 813 C CA . ALA A 1 104 ? -0.08 -9.406 -15.094 1 89.62 104 ALA A CA 1
ATOM 814 C C . ALA A 1 104 ? 0.987 -8.727 -14.242 1 89.62 104 ALA A C 1
ATOM 816 O O . ALA A 1 104 ? 1.591 -7.734 -14.656 1 89.62 104 ALA A O 1
ATOM 817 N N . GLY A 1 105 ? 1.18 -9.258 -13.008 1 92 105 GLY A N 1
ATOM 818 C CA . GLY A 1 105 ? 2.18 -8.711 -12.109 1 92 105 GLY A CA 1
ATOM 819 C C . GLY A 1 105 ? 3.586 -8.766 -12.672 1 92 105 GLY A C 1
ATOM 820 O O . GLY A 1 105 ? 4.336 -7.789 -12.578 1 92 105 GLY A O 1
ATOM 821 N N . LEU A 1 106 ? 3.93 -9.836 -13.297 1 94.56 106 LEU A N 1
ATOM 822 C CA . LEU A 1 106 ? 5.273 -10.008 -13.836 1 94.56 106 LEU A CA 1
ATOM 823 C C . LEU A 1 106 ? 5.488 -9.109 -15.055 1 94.56 106 LEU A C 1
ATOM 825 O O . LEU A 1 106 ? 6.57 -8.555 -15.234 1 94.56 106 LEU A O 1
ATOM 829 N N . VAL A 1 107 ? 4.516 -9.016 -15.875 1 92.06 107 VAL A N 1
ATOM 830 C CA . VAL A 1 107 ? 4.605 -8.141 -17.031 1 92.06 107 VAL A CA 1
ATOM 831 C C . VAL A 1 107 ? 4.793 -6.695 -16.578 1 92.06 107 VAL A C 1
ATOM 833 O O . VAL A 1 107 ? 5.633 -5.973 -17.125 1 92.06 107 VAL A O 1
ATOM 836 N N . PHE A 1 108 ? 4.082 -6.355 -15.578 1 90.25 108 PHE A N 1
ATOM 837 C CA . PHE A 1 108 ? 4.195 -5.023 -15 1 90.25 108 PHE A CA 1
ATOM 838 C C . PHE A 1 108 ? 5.59 -4.793 -14.438 1 90.25 108 PHE A C 1
ATOM 840 O O . PHE A 1 108 ? 6.207 -3.756 -14.688 1 90.25 108 PHE A O 1
ATOM 847 N N . ALA A 1 109 ? 6.082 -5.758 -13.734 1 93.44 109 ALA A N 1
ATOM 848 C CA . ALA A 1 109 ? 7.352 -5.625 -13.016 1 93.44 109 ALA A CA 1
ATOM 849 C C . ALA A 1 109 ? 8.531 -5.621 -13.992 1 93.44 109 ALA A C 1
ATOM 851 O O . ALA A 1 109 ? 9.531 -4.938 -13.758 1 93.44 109 ALA A O 1
ATOM 852 N N . ALA A 1 110 ? 8.43 -6.352 -15.062 1 93.31 110 ALA A N 1
ATOM 853 C CA . ALA A 1 110 ? 9.531 -6.527 -16 1 93.31 110 ALA A CA 1
ATOM 854 C C . ALA A 1 110 ? 9.977 -5.184 -16.578 1 93.31 110 ALA A C 1
ATOM 856 O O . ALA A 1 110 ? 11.172 -4.957 -16.797 1 93.31 110 ALA A O 1
ATOM 857 N N . LYS A 1 111 ? 9.117 -4.27 -16.75 1 88.31 111 LYS A N 1
ATOM 858 C CA . LYS A 1 111 ? 9.422 -2.965 -17.328 1 88.31 111 LYS A CA 1
ATOM 859 C C . LYS A 1 111 ? 10.086 -2.045 -16.312 1 88.31 111 LYS A C 1
ATOM 861 O O . LYS A 1 111 ? 10.695 -1.038 -16.672 1 88.31 111 LYS A O 1
ATOM 866 N N . ARG A 1 112 ? 10.078 -2.48 -15.094 1 88.5 112 ARG A N 1
ATOM 867 C CA . ARG A 1 112 ? 10.484 -1.576 -14.023 1 88.5 112 ARG A CA 1
ATOM 868 C C . ARG A 1 112 ? 11.68 -2.133 -13.258 1 88.5 112 ARG A C 1
ATOM 870 O O . ARG A 1 112 ? 12.211 -1.472 -12.359 1 88.5 112 ARG A O 1
ATOM 877 N N . CYS A 1 113 ? 11.961 -3.352 -13.578 1 91.38 113 CYS A N 1
ATOM 878 C CA . CYS A 1 113 ? 13.109 -3.994 -12.945 1 91.38 113 CYS A CA 1
ATOM 879 C C . CYS A 1 113 ? 14.188 -4.312 -13.969 1 91.38 113 CYS A C 1
ATOM 881 O O . CYS A 1 113 ? 14.258 -5.43 -14.477 1 91.38 113 CYS A O 1
ATOM 883 N N . SER A 1 114 ? 15.062 -3.432 -14.141 1 87.31 114 SER A N 1
ATOM 884 C CA . SER A 1 114 ? 16.078 -3.555 -15.18 1 87.31 114 SER A CA 1
ATOM 885 C C . SER A 1 114 ? 17.125 -4.602 -14.812 1 87.31 114 SER A C 1
ATOM 887 O O . SER A 1 114 ? 17.828 -5.117 -15.688 1 87.31 114 SER A O 1
ATOM 889 N N . ASP A 1 115 ? 17.25 -4.988 -13.648 1 89.75 115 ASP A N 1
ATOM 890 C CA . ASP A 1 115 ? 18.297 -5.887 -13.188 1 89.75 115 ASP A CA 1
ATOM 891 C C . ASP A 1 115 ? 17.875 -7.348 -13.328 1 89.75 115 ASP A C 1
ATOM 893 O O . ASP A 1 115 ? 18.562 -8.25 -12.836 1 89.75 115 ASP A O 1
ATOM 897 N N . LEU A 1 116 ? 16.766 -7.613 -13.969 1 95.38 116 LEU A N 1
ATOM 898 C CA . LEU A 1 116 ? 16.266 -8.969 -14.172 1 95.38 116 LEU A CA 1
ATOM 899 C C . LEU A 1 116 ? 16.031 -9.258 -15.648 1 95.38 116 LEU A C 1
ATOM 901 O O . LEU A 1 116 ? 14.891 -9.375 -16.094 1 95.38 116 LEU A O 1
ATOM 905 N N . PRO A 1 117 ? 17.062 -9.5 -16.375 1 94.88 117 PRO A N 1
ATOM 906 C CA . PRO A 1 117 ? 16.906 -9.734 -17.812 1 94.88 117 PRO A CA 1
ATOM 907 C C . PRO A 1 117 ? 16.031 -10.945 -18.109 1 94.88 117 PRO A C 1
ATOM 909 O O . PRO A 1 117 ? 15.289 -10.945 -19.094 1 94.88 117 PRO A O 1
ATOM 912 N N . GLU A 1 118 ? 16.156 -12.023 -17.328 1 96.94 118 GLU A N 1
ATOM 913 C CA . GLU A 1 118 ? 15.352 -13.219 -17.516 1 96.94 118 GLU A CA 1
ATOM 914 C C . GLU A 1 118 ? 13.859 -12.898 -17.438 1 96.94 118 GLU A C 1
ATOM 916 O O . GLU A 1 118 ? 13.055 -13.461 -18.188 1 96.94 118 GLU A O 1
ATOM 921 N N . LEU A 1 119 ? 13.586 -11.969 -16.562 1 96.94 119 LEU A N 1
ATOM 922 C CA . LEU A 1 119 ? 12.188 -11.562 -16.406 1 96.94 119 LEU A CA 1
ATOM 923 C C . LEU A 1 119 ? 11.695 -10.844 -17.656 1 96.94 119 LEU A C 1
ATOM 925 O O . LEU A 1 119 ? 10.539 -11.023 -18.062 1 96.94 119 LEU A O 1
ATOM 929 N N . GLN A 1 120 ? 12.562 -10.086 -18.203 1 95.31 120 GLN A N 1
ATOM 930 C CA . GLN A 1 120 ? 12.203 -9.383 -19.438 1 95.31 120 GLN A CA 1
ATOM 931 C C . GLN A 1 120 ? 11.906 -10.367 -20.562 1 95.31 120 GLN A C 1
ATOM 933 O O . GLN A 1 120 ? 10.961 -10.172 -21.328 1 95.31 120 GLN A O 1
ATOM 938 N N . SER A 1 121 ? 12.727 -11.328 -20.656 1 96.62 121 SER A N 1
ATOM 939 C CA . SER A 1 121 ? 12.492 -12.359 -21.656 1 96.62 121 SER A CA 1
ATOM 940 C C . SER A 1 121 ? 11.188 -13.094 -21.406 1 96.62 121 SER A C 1
ATOM 942 O O . SER A 1 121 ? 10.43 -13.375 -22.328 1 96.62 121 SER A O 1
ATOM 944 N N . ALA A 1 122 ? 10.969 -13.438 -20.156 1 97 122 ALA A N 1
ATOM 945 C CA . ALA A 1 122 ? 9.719 -14.102 -19.781 1 97 122 ALA A CA 1
ATOM 946 C C . ALA A 1 122 ? 8.516 -13.234 -20.125 1 97 122 ALA A C 1
ATOM 948 O O . ALA A 1 122 ? 7.488 -13.742 -20.578 1 97 122 ALA A O 1
ATOM 949 N N . ARG A 1 123 ? 8.648 -11.898 -19.891 1 94.19 123 ARG A N 1
ATOM 950 C CA . ARG A 1 123 ? 7.578 -10.953 -20.203 1 94.19 123 ARG A CA 1
ATOM 951 C C . ARG A 1 123 ? 7.172 -11.07 -21.672 1 94.19 123 ARG A C 1
ATOM 953 O O . ARG A 1 123 ? 5.98 -11.094 -21.984 1 94.19 123 ARG A O 1
ATOM 960 N N . ASN A 1 124 ? 8.133 -11.172 -22.562 1 93.75 124 ASN A N 1
ATOM 961 C CA . ASN A 1 124 ? 7.844 -11.273 -23.984 1 93.75 124 ASN A CA 1
ATOM 962 C C . ASN A 1 124 ? 7.004 -12.5 -24.312 1 93.75 124 ASN A C 1
ATOM 964 O O . ASN A 1 124 ? 6.055 -12.43 -25.094 1 93.75 124 ASN A O 1
ATOM 968 N N . ILE A 1 125 ? 7.309 -13.578 -23.672 1 94.25 125 ILE A N 1
ATOM 969 C CA . ILE A 1 125 ? 6.57 -14.812 -23.891 1 94.25 125 ILE A CA 1
ATOM 970 C C . ILE A 1 125 ? 5.16 -14.68 -23.328 1 94.25 125 ILE A C 1
ATOM 972 O O . ILE A 1 125 ? 4.188 -15.086 -23.969 1 94.25 125 ILE A O 1
ATOM 976 N N . LEU A 1 126 ? 5.055 -14.102 -22.188 1 93.06 126 LEU A N 1
ATOM 977 C CA . LEU A 1 126 ? 3.76 -13.93 -21.547 1 93.06 126 LEU A CA 1
ATOM 978 C C . LEU A 1 126 ? 2.857 -13.008 -22.359 1 93.06 126 LEU A C 1
ATOM 980 O O . LEU A 1 126 ? 1.666 -13.281 -22.516 1 93.06 126 LEU A O 1
ATOM 984 N N . VAL A 1 127 ? 3.443 -11.961 -22.828 1 90.62 127 VAL A N 1
ATOM 985 C CA . VAL A 1 127 ? 2.678 -11.023 -23.641 1 90.62 127 VAL A CA 1
ATOM 986 C C . VAL A 1 127 ? 2.211 -11.711 -24.922 1 90.62 127 VAL A C 1
ATOM 988 O O . VAL A 1 127 ? 1.084 -11.5 -25.375 1 90.62 127 VAL A O 1
ATOM 991 N N . ASP A 1 128 ? 3.004 -12.508 -25.5 1 90.25 128 ASP A N 1
ATOM 992 C CA . ASP A 1 128 ? 2.648 -13.258 -26.703 1 90.25 128 ASP A CA 1
ATOM 993 C C . ASP A 1 128 ? 1.506 -14.234 -26.422 1 90.25 128 ASP A C 1
ATOM 995 O O . ASP A 1 128 ? 0.615 -14.406 -27.25 1 90.25 128 ASP A O 1
ATOM 999 N N . LYS A 1 129 ? 1.521 -14.82 -25.297 1 88.31 129 LYS A N 1
ATOM 1000 C CA . LYS A 1 129 ? 0.56 -15.867 -24.953 1 88.31 129 LYS A CA 1
ATOM 1001 C C . LYS A 1 129 ? -0.766 -15.266 -24.5 1 88.31 129 LYS A C 1
ATOM 1003 O O . LYS A 1 129 ? -1.833 -15.805 -24.797 1 88.31 129 LYS A O 1
ATOM 1008 N N . PHE A 1 130 ? -0.688 -14.266 -23.719 1 86.88 130 PHE A N 1
ATOM 1009 C CA . PHE A 1 130 ? -1.884 -13.773 -23.047 1 86.88 130 PHE A CA 1
ATOM 1010 C C . 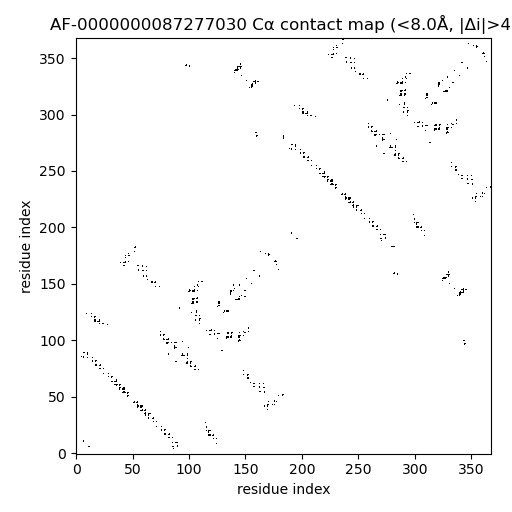PHE A 1 130 ? -2.4 -12.508 -23.719 1 86.88 130 PHE A C 1
ATOM 1012 O O . PHE A 1 130 ? -3.547 -12.102 -23.5 1 86.88 130 PHE A O 1
ATOM 1019 N N . GLY A 1 131 ? -1.694 -11.984 -24.562 1 80.5 131 GLY A N 1
ATOM 1020 C CA . GLY A 1 131 ? -2.133 -10.82 -25.312 1 80.5 131 GLY A CA 1
ATOM 1021 C C . GLY A 1 131 ? -1.812 -9.508 -24.625 1 80.5 131 GLY A C 1
ATOM 1022 O O . GLY A 1 131 ? -1.381 -9.5 -23.469 1 80.5 131 GLY A O 1
ATOM 1023 N N . ASP A 1 132 ? -2.131 -8.5 -25.328 1 70.06 132 ASP A N 1
ATOM 1024 C CA . ASP A 1 132 ? -1.772 -7.148 -24.922 1 70.06 132 ASP A CA 1
ATOM 1025 C C . ASP A 1 132 ? -2.699 -6.645 -23.812 1 70.06 132 ASP A C 1
ATOM 1027 O O . ASP A 1 132 ? -2.34 -5.738 -23.062 1 70.06 132 ASP A O 1
ATOM 1031 N N . ASP A 1 133 ? -3.797 -7.281 -23.766 1 66.56 133 ASP A N 1
ATOM 1032 C CA . ASP A 1 133 ? -4.77 -6.793 -22.781 1 66.56 133 ASP A CA 1
ATOM 1033 C C . ASP A 1 133 ? -4.242 -6.941 -21.359 1 66.56 133 ASP A C 1
ATOM 1035 O O . ASP A 1 133 ? -4.551 -6.125 -20.484 1 66.56 133 ASP A O 1
ATOM 1039 N N . ILE A 1 134 ? -3.523 -8.016 -21.109 1 65.25 134 ILE A N 1
ATOM 1040 C CA . ILE A 1 134 ? -2.969 -8.211 -19.766 1 65.25 134 ILE A CA 1
ATOM 1041 C C . ILE A 1 134 ? -1.936 -7.129 -19.469 1 65.25 134 ILE A C 1
ATOM 1043 O O . ILE A 1 134 ? -1.755 -6.73 -18.312 1 65.25 134 ILE A O 1
ATOM 1047 N N . THR A 1 135 ? -1.378 -6.684 -20.594 1 60.06 135 THR A N 1
ATOM 1048 C CA . THR A 1 135 ? -0.394 -5.609 -20.5 1 60.06 135 THR A CA 1
ATOM 1049 C C . THR A 1 135 ? -1.07 -4.285 -20.156 1 60.06 135 THR A C 1
ATOM 1051 O O . THR A 1 135 ? -0.509 -3.463 -19.438 1 60.06 135 THR A O 1
ATOM 1054 N N . ALA A 1 136 ? -2.145 -4.094 -20.797 1 56.06 136 ALA A N 1
ATOM 1055 C CA . ALA A 1 136 ? -2.91 -2.875 -20.547 1 56.06 136 ALA A CA 1
ATOM 1056 C C . ALA A 1 136 ? -3.406 -2.822 -19.109 1 56.06 136 ALA A C 1
ATOM 1058 O O . ALA A 1 136 ? -3.416 -1.756 -18.484 1 56.06 136 ALA A O 1
ATOM 1059 N N . ASP A 1 137 ? -3.836 -3.955 -18.688 1 51.56 137 ASP A N 1
ATOM 1060 C CA . ASP A 1 137 ? -4.367 -4.059 -17.328 1 51.56 137 ASP A CA 1
ATOM 1061 C C . ASP A 1 137 ? -3.258 -3.912 -16.297 1 51.56 137 ASP A C 1
ATOM 1063 O O . ASP A 1 137 ? -3.514 -3.51 -15.156 1 51.56 137 ASP A O 1
ATOM 1067 N N . ALA A 1 138 ? -2.09 -4.457 -16.703 1 51.41 138 ALA A N 1
ATOM 1068 C CA . ALA A 1 138 ? -0.931 -4.277 -15.828 1 51.41 138 ALA A CA 1
ATOM 1069 C C . ALA A 1 138 ? -0.664 -2.797 -15.57 1 51.41 138 ALA A C 1
ATOM 1071 O O . ALA A 1 138 ? 0.128 -2.445 -14.695 1 51.41 138 ALA A O 1
ATOM 1072 N N . LYS A 1 139 ? -1.397 -2.043 -16.328 1 46.72 139 LYS A N 1
ATOM 1073 C CA . LYS A 1 139 ? -1.327 -0.61 -16.062 1 46.72 139 LYS A CA 1
ATOM 1074 C C . LYS A 1 139 ? -2.066 -0.257 -14.773 1 46.72 139 LYS A C 1
ATOM 1076 O O . LYS A 1 139 ? -2.949 -0.997 -14.336 1 46.72 139 LYS A O 1
ATOM 1081 N N . VAL A 1 140 ? -1.868 0.703 -13.992 1 45.16 140 VAL A N 1
ATOM 1082 C CA . VAL A 1 140 ? -2.275 1.247 -12.703 1 45.16 140 VAL A CA 1
ATOM 1083 C C . VAL A 1 140 ? -3.799 1.254 -12.602 1 45.16 140 VAL A C 1
ATOM 1085 O O . VAL A 1 140 ? -4.48 1.819 -13.461 1 45.16 140 VAL A O 1
ATOM 1088 N N . GLY A 1 141 ? -4.418 0.412 -11.617 1 44.28 141 GLY A N 1
ATOM 1089 C CA . GLY A 1 141 ? -5.824 0.482 -11.25 1 44.28 141 GLY A CA 1
ATOM 1090 C C . GLY A 1 141 ? -6.633 -0.694 -11.766 1 44.28 141 GLY A C 1
ATOM 1091 O O . GLY A 1 141 ? -7.836 -0.788 -11.508 1 44.28 141 GLY A O 1
ATOM 1092 N N . THR A 1 142 ? -6.18 -1.291 -12.781 1 45.84 142 THR A N 1
ATOM 1093 C CA . THR A 1 142 ? -7.059 -2.377 -13.203 1 45.84 142 THR A CA 1
ATOM 1094 C C . THR A 1 142 ? -6.809 -3.631 -12.375 1 45.84 142 THR A C 1
ATOM 1096 O O . THR A 1 142 ? -5.758 -3.768 -11.742 1 45.84 142 THR A O 1
ATOM 1099 N N . ALA A 1 143 ? -7.887 -4.531 -12.211 1 50.59 143 ALA A N 1
ATOM 1100 C CA . ALA A 1 143 ? -8.359 -5.664 -11.414 1 50.59 143 ALA A CA 1
ATOM 1101 C C . ALA A 1 143 ? -7.234 -6.676 -11.188 1 50.59 143 ALA A C 1
ATOM 1103 O O . ALA A 1 143 ? -7.25 -7.418 -10.203 1 50.59 143 ALA A O 1
ATOM 1104 N N . VAL A 1 144 ? -5.965 -6.555 -12.039 1 62.47 144 VAL A N 1
ATOM 1105 C CA . VAL A 1 144 ? -5.32 -7.863 -12 1 62.47 144 VAL A CA 1
ATOM 1106 C C . VAL A 1 144 ? -3.967 -7.75 -11.305 1 62.47 144 VAL A C 1
ATOM 1108 O O . VAL A 1 144 ? -3.523 -8.688 -10.641 1 62.47 144 VAL A O 1
ATOM 1111 N N . VAL A 1 145 ? -3.373 -6.418 -11.148 1 76.94 145 VAL A N 1
ATOM 1112 C CA . VAL A 1 145 ? -2.037 -6.387 -10.562 1 76.94 145 VAL A CA 1
ATOM 1113 C C . VAL A 1 145 ? -2.131 -6.043 -9.078 1 76.94 145 VAL A C 1
ATOM 1115 O O . VAL A 1 145 ? -2.865 -5.129 -8.688 1 76.94 145 VAL A O 1
ATOM 1118 N N . GLU A 1 146 ? -1.383 -6.758 -8.344 1 79.19 146 GLU A N 1
ATOM 1119 C CA . GLU A 1 146 ? -1.321 -6.52 -6.906 1 79.19 146 GLU A CA 1
ATOM 1120 C C . GLU A 1 146 ? -0.935 -5.078 -6.602 1 79.19 146 GLU A C 1
ATOM 1122 O O . GLU A 1 146 ? 0.135 -4.617 -7.008 1 79.19 146 GLU A O 1
ATOM 1127 N N . PRO A 1 147 ? -1.781 -4.383 -5.934 1 78.38 147 PRO A N 1
ATOM 1128 C CA . PRO A 1 147 ? -1.558 -2.957 -5.684 1 78.38 147 PRO A CA 1
ATOM 1129 C C . PRO A 1 147 ? -0.235 -2.682 -4.973 1 78.38 147 PRO A C 1
ATOM 1131 O O . PRO A 1 147 ? 0.403 -1.655 -5.223 1 78.38 147 PRO A O 1
ATOM 1134 N N . MET A 1 148 ? 0.109 -3.598 -4.074 1 83.19 148 MET A N 1
ATOM 1135 C CA . MET A 1 148 ? 1.37 -3.402 -3.363 1 83.19 148 MET A CA 1
ATOM 1136 C C . MET A 1 148 ? 2.547 -3.396 -4.332 1 83.19 148 MET A C 1
ATOM 1138 O O . MET A 1 148 ? 3.484 -2.615 -4.176 1 83.19 148 MET A O 1
ATOM 1142 N N . LEU A 1 149 ? 2.469 -4.199 -5.316 1 88.5 149 LEU A N 1
ATOM 1143 C CA . LEU A 1 149 ? 3.531 -4.262 -6.312 1 88.5 149 LEU A CA 1
ATOM 1144 C C . LEU A 1 149 ? 3.6 -2.965 -7.113 1 88.5 149 LEU A C 1
ATOM 1146 O O . LEU A 1 149 ? 4.688 -2.436 -7.355 1 88.5 149 LEU A O 1
ATOM 1150 N N . VAL A 1 150 ? 2.451 -2.49 -7.508 1 82.62 150 VAL A N 1
ATOM 1151 C CA . VAL A 1 150 ? 2.371 -1.235 -8.25 1 82.62 150 VAL A CA 1
ATOM 1152 C C . VAL A 1 150 ? 2.971 -0.104 -7.414 1 82.62 150 VAL A C 1
ATOM 1154 O O . VAL A 1 150 ? 3.785 0.677 -7.91 1 82.62 150 VAL A O 1
ATOM 1157 N N . TRP A 1 151 ? 2.641 -0.115 -6.184 1 80.75 151 TRP A N 1
ATOM 1158 C CA . TRP A 1 151 ? 3.123 0.929 -5.285 1 80.75 151 TRP A CA 1
ATOM 1159 C C . TRP A 1 151 ? 4.637 0.838 -5.109 1 80.75 151 TRP A C 1
ATOM 1161 O O . TRP A 1 151 ? 5.344 1.841 -5.227 1 80.75 151 TRP A O 1
ATOM 1171 N N . LYS A 1 152 ? 5.113 -0.333 -4.891 1 87.94 152 LYS A N 1
ATOM 1172 C CA . LYS A 1 152 ? 6.523 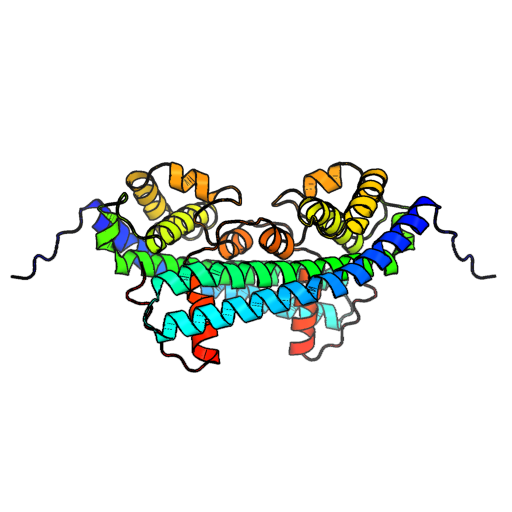-0.536 -4.582 1 87.94 152 LYS A CA 1
ATOM 1173 C C . LYS A 1 152 ? 7.402 -0.214 -5.789 1 87.94 152 LYS A C 1
ATOM 1175 O O . LYS A 1 152 ? 8.547 0.224 -5.633 1 87.94 152 LYS A O 1
ATOM 1180 N N . LEU A 1 153 ? 6.82 -0.305 -7.02 1 87.81 153 LEU A N 1
ATOM 1181 C CA . LEU A 1 153 ? 7.652 -0.161 -8.211 1 87.81 153 LEU A CA 1
ATOM 1182 C C . LEU A 1 153 ? 7.387 1.175 -8.898 1 87.81 153 LEU A C 1
ATOM 1184 O O . LEU A 1 153 ? 8.086 1.536 -9.852 1 87.81 153 LEU A O 1
ATOM 1188 N N . SER A 1 154 ? 6.391 1.912 -8.609 1 75.94 154 SER A N 1
ATOM 1189 C CA . SER A 1 154 ? 6.012 3.146 -9.289 1 75.94 154 SER A CA 1
ATOM 1190 C C . SER A 1 154 ? 7.027 4.254 -9.023 1 75.94 154 SER A C 1
ATOM 1192 O O . SER A 1 154 ? 7.074 5.246 -9.758 1 75.94 154 SER A O 1
ATOM 1194 N N . GLY A 1 155 ? 7.988 4.043 -8.281 1 68.62 155 GLY A N 1
ATOM 1195 C CA . GLY A 1 155 ? 9.039 5.023 -8.07 1 68.62 155 GLY A CA 1
ATOM 1196 C C . GLY A 1 155 ? 8.516 6.375 -7.625 1 68.62 155 GLY A C 1
ATOM 1197 O O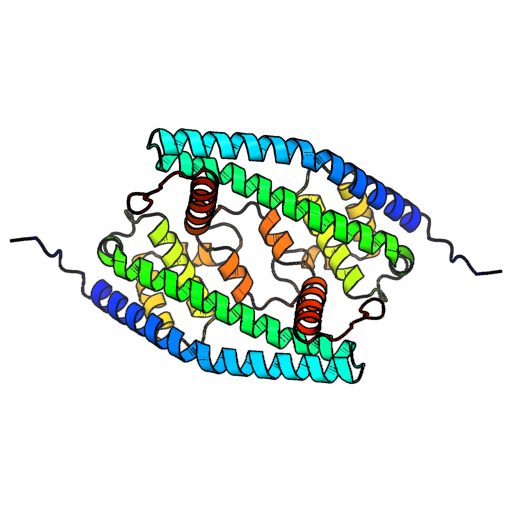 . GLY A 1 155 ? 9.188 7.395 -7.793 1 68.62 155 GLY A O 1
ATOM 1198 N N . ASP A 1 156 ? 7.266 6.414 -7.227 1 63.53 156 ASP A N 1
ATOM 1199 C CA . ASP A 1 156 ? 6.664 7.695 -6.859 1 63.53 156 ASP A CA 1
ATOM 1200 C C . ASP A 1 156 ? 7.398 8.328 -5.68 1 63.53 156 ASP A C 1
ATOM 1202 O O . ASP A 1 156 ? 8.148 7.652 -4.973 1 63.53 156 ASP A O 1
ATOM 1206 N N . THR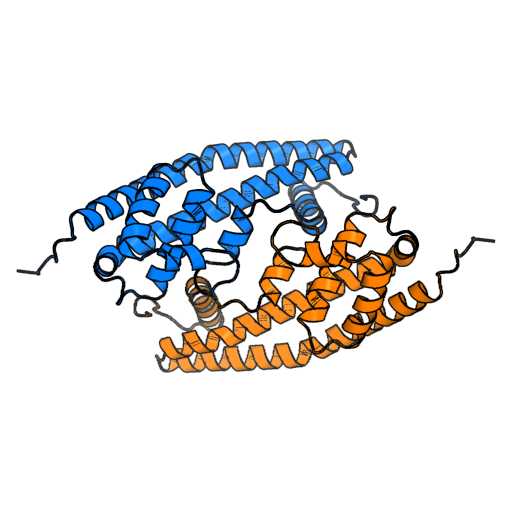 A 1 157 ? 7.297 9.602 -5.734 1 69.12 157 THR A N 1
ATOM 1207 C CA . THR A 1 157 ? 7.895 10.375 -4.656 1 69.12 157 THR A CA 1
ATOM 1208 C C . THR A 1 157 ? 7.398 9.883 -3.299 1 69.12 157 THR A C 1
ATOM 1210 O O . THR A 1 157 ? 6.234 9.5 -3.158 1 69.12 157 THR A O 1
ATOM 1213 N N . THR A 1 158 ? 8.305 9.602 -2.4 1 85.38 158 THR A N 1
ATOM 1214 C CA . THR A 1 158 ? 8.062 9.203 -1.017 1 85.38 158 THR A CA 1
ATOM 1215 C C . THR A 1 158 ? 7.387 10.328 -0.238 1 85.38 158 THR A C 1
ATOM 1217 O O . THR A 1 158 ? 7.828 11.477 -0.29 1 85.38 158 THR A O 1
ATOM 1220 N N . SER A 1 159 ? 6.297 10.062 0.26 1 86.19 159 SER A N 1
ATOM 1221 C CA . SER A 1 159 ? 5.566 11.055 1.036 1 86.19 159 SER A CA 1
ATOM 1222 C C . SER A 1 159 ? 6.336 11.453 2.293 1 86.19 159 SER A C 1
ATOM 1224 O O . SER A 1 159 ? 7.109 10.656 2.83 1 86.19 159 SER A O 1
ATOM 1226 N N . ILE A 1 160 ? 6.105 12.672 2.73 1 87.94 160 ILE A N 1
ATOM 1227 C CA . ILE A 1 160 ? 6.773 13.156 3.932 1 87.94 160 ILE A CA 1
ATOM 1228 C C . ILE A 1 160 ? 6.312 12.344 5.141 1 87.94 160 ILE A C 1
ATOM 1230 O O . ILE A 1 160 ? 7.102 12.07 6.051 1 87.94 160 ILE A O 1
ATOM 1234 N N . SER A 1 161 ? 5.098 11.953 5.133 1 89 161 SER A N 1
ATOM 1235 C CA . SER A 1 161 ? 4.574 11.148 6.234 1 89 161 SER A CA 1
ATOM 1236 C C . SER A 1 161 ? 5.289 9.805 6.328 1 89 161 SER A C 1
ATOM 1238 O O . SER A 1 161 ? 5.656 9.367 7.422 1 89 161 SER A O 1
ATOM 1240 N N . LEU A 1 162 ? 5.484 9.227 5.223 1 90.12 162 LEU A N 1
ATOM 1241 C CA . LEU A 1 162 ? 6.188 7.945 5.199 1 90.12 162 LEU A CA 1
ATOM 1242 C C . LEU A 1 162 ? 7.648 8.117 5.602 1 90.12 162 LEU A C 1
ATOM 1244 O O . LEU A 1 162 ? 8.188 7.312 6.359 1 90.12 162 LEU A O 1
ATOM 1248 N N . LYS A 1 163 ? 8.266 9.164 5.129 1 93.12 163 LYS A N 1
ATOM 1249 C CA . LYS A 1 163 ? 9.648 9.445 5.504 1 93.12 163 LYS A CA 1
ATOM 1250 C C . LYS A 1 163 ? 9.781 9.609 7.016 1 93.12 163 LYS A C 1
ATOM 1252 O O . LYS A 1 163 ? 10.672 9.016 7.633 1 93.12 163 LYS A O 1
ATOM 1257 N N . LYS A 1 164 ? 8.891 10.383 7.574 1 92.69 164 LYS A N 1
ATOM 1258 C CA . LYS A 1 164 ? 8.93 10.625 9.016 1 92.69 164 LYS A CA 1
ATOM 1259 C C . LYS A 1 164 ? 8.695 9.336 9.797 1 92.69 164 LYS A C 1
ATOM 1261 O O . LYS A 1 164 ? 9.359 9.078 10.797 1 92.69 164 LYS A O 1
ATOM 1266 N N . LYS A 1 165 ? 7.797 8.57 9.312 1 93.25 165 LYS A N 1
ATOM 1267 C CA . LYS A 1 165 ? 7.488 7.305 9.969 1 93.25 165 LYS A CA 1
ATOM 1268 C C . LYS A 1 165 ? 8.703 6.383 9.992 1 93.25 165 LYS A C 1
ATOM 1270 O O . LYS A 1 165 ? 9.07 5.855 11.047 1 93.25 165 LYS A O 1
ATOM 1275 N N . VAL A 1 166 ? 9.289 6.203 8.836 1 96.19 166 VAL A N 1
ATOM 1276 C CA . VAL A 1 166 ? 10.422 5.297 8.727 1 96.19 166 VAL A CA 1
ATOM 1277 C C . VAL A 1 166 ? 11.609 5.848 9.523 1 96.19 166 VAL A C 1
ATOM 1279 O O . VAL A 1 166 ? 12.336 5.094 10.172 1 96.19 166 VAL A O 1
ATOM 1282 N N . LEU A 1 167 ? 11.781 7.152 9.492 1 97 167 LEU A N 1
ATOM 1283 C CA . LEU A 1 167 ? 12.852 7.789 10.258 1 97 167 LEU A CA 1
ATOM 1284 C C . LEU A 1 167 ? 12.688 7.52 11.75 1 97 167 LEU A C 1
ATOM 1286 O O . LEU A 1 167 ? 13.656 7.176 12.438 1 97 167 LEU A O 1
ATOM 1290 N N . LYS A 1 168 ? 11.492 7.621 12.234 1 95.81 168 LYS A N 1
ATOM 1291 C CA . LYS A 1 168 ? 11.211 7.371 13.648 1 95.81 168 LYS A CA 1
ATOM 1292 C C . LYS A 1 168 ? 11.477 5.91 14.008 1 95.81 168 LYS A C 1
ATOM 1294 O O . LYS A 1 168 ? 11.984 5.621 15.094 1 95.81 168 LYS A O 1
ATOM 1299 N N . GLU A 1 169 ? 11.148 5.059 13.094 1 96.75 169 GLU A N 1
ATOM 1300 C CA . GLU A 1 169 ? 11.391 3.637 13.32 1 96.75 169 GLU A CA 1
ATOM 1301 C C . GLU A 1 169 ? 12.883 3.346 13.438 1 96.75 169 GLU A C 1
ATOM 1303 O O . GLU A 1 169 ? 13.312 2.617 14.336 1 96.75 169 GLU A O 1
ATOM 1308 N N . ILE A 1 170 ? 13.602 3.936 12.539 1 97.44 170 ILE A N 1
ATOM 1309 C CA . ILE A 1 170 ? 15.055 3.748 12.547 1 97.44 170 ILE A CA 1
ATOM 1310 C C . ILE A 1 170 ? 15.633 4.312 13.836 1 97.44 170 ILE A C 1
ATOM 1312 O O . ILE A 1 170 ? 16.484 3.678 14.477 1 97.44 170 ILE A O 1
ATOM 1316 N N . ALA A 1 171 ? 15.188 5.445 14.242 1 96.88 171 ALA A N 1
ATOM 1317 C CA . ALA A 1 171 ? 15.648 6.074 15.477 1 96.88 171 ALA A CA 1
ATOM 1318 C C . ALA A 1 171 ? 15.32 5.207 16.688 1 96.88 171 ALA A C 1
ATOM 1320 O O . ALA A 1 171 ? 16.172 4.988 17.547 1 96.88 171 ALA A O 1
ATOM 1321 N N . ALA A 1 172 ? 14.109 4.699 16.766 1 95.94 172 ALA A N 1
ATOM 1322 C CA . ALA A 1 172 ? 13.664 3.869 17.891 1 95.94 172 ALA A CA 1
ATOM 1323 C C . ALA A 1 172 ? 14.492 2.594 17.984 1 95.94 172 ALA A C 1
ATOM 1325 O O . ALA A 1 172 ? 14.883 2.182 19.078 1 95.94 172 ALA A O 1
ATOM 1326 N N . GLU A 1 173 ? 14.773 2.027 16.859 1 95.56 173 GLU A N 1
ATOM 1327 C CA . GLU A 1 173 ? 15.539 0.787 16.812 1 95.56 173 GLU A CA 1
ATOM 1328 C C . GLU A 1 173 ? 16.969 1.003 17.297 1 95.56 173 GLU A C 1
ATOM 1330 O O . GLU A 1 173 ? 17.641 0.056 17.719 1 95.56 173 GLU A O 1
ATOM 1335 N N . ASN A 1 174 ? 17.406 2.176 17.234 1 95.56 174 ASN A N 1
ATOM 1336 C CA . ASN A 1 174 ? 18.781 2.477 17.609 1 95.56 174 ASN A CA 1
ATOM 1337 C C . ASN A 1 174 ? 18.844 3.33 18.875 1 95.56 174 ASN A C 1
ATOM 1339 O O . ASN A 1 174 ? 19.891 3.912 19.188 1 95.56 174 ASN A O 1
ATOM 1343 N N . ASN A 1 175 ? 17.641 3.535 19.469 1 94 175 ASN A N 1
ATOM 1344 C CA . ASN A 1 175 ? 17.516 4.258 20.734 1 94 175 ASN A CA 1
ATOM 1345 C C . ASN A 1 175 ? 17.938 5.719 20.578 1 94 175 ASN A C 1
ATOM 1347 O O . ASN A 1 175 ? 18.672 6.242 21.422 1 94 175 ASN A O 1
ATOM 1351 N N . ILE A 1 176 ? 17.656 6.301 19.5 1 93.56 176 ILE A N 1
ATOM 1352 C CA . ILE A 1 176 ? 17.891 7.719 19.25 1 93.56 176 ILE A CA 1
ATOM 1353 C C . ILE A 1 176 ? 16.609 8.5 19.453 1 93.56 176 ILE A C 1
ATOM 1355 O O . ILE A 1 176 ? 15.555 8.133 18.922 1 93.56 176 ILE A O 1
ATOM 1359 N N . SER A 1 177 ? 16.641 9.484 20.234 1 87.38 177 SER A N 1
ATOM 1360 C CA . SER A 1 177 ? 15.484 10.352 20.422 1 87.38 177 SER A CA 1
ATOM 1361 C C . SER A 1 177 ? 15.344 11.367 19.297 1 87.38 177 SER A C 1
ATOM 1363 O O . SER A 1 177 ? 16.312 12.031 18.938 1 87.38 177 SER A O 1
ATOM 1365 N N . VAL A 1 178 ? 14.234 11.344 18.641 1 83.88 178 VAL A N 1
ATOM 1366 C CA . VAL A 1 178 ? 14.039 12.266 17.516 1 83.88 178 VAL A CA 1
ATOM 1367 C C . VAL A 1 178 ? 12.805 13.133 17.781 1 83.88 178 VAL A C 1
ATOM 1369 O O . VAL A 1 178 ? 11.773 12.641 18.234 1 83.88 178 VAL A O 1
ATOM 1372 N N . ASP A 1 179 ? 13.039 14.398 17.781 1 76.25 179 ASP A N 1
ATOM 1373 C CA . ASP A 1 179 ? 11.938 15.352 17.781 1 76.25 179 ASP A CA 1
ATOM 1374 C C . ASP A 1 179 ? 11.664 15.875 16.375 1 76.25 179 ASP A C 1
ATOM 1376 O O . ASP A 1 179 ? 12.438 16.672 15.836 1 76.25 179 ASP A O 1
ATOM 1380 N N . LEU A 1 180 ? 10.688 15.375 15.789 1 71.38 180 LEU A N 1
ATOM 1381 C CA . LEU A 1 180 ? 10.398 15.727 14.398 1 71.38 180 LEU A CA 1
ATOM 1382 C C . LEU A 1 180 ? 9.477 16.938 14.32 1 71.38 180 LEU A C 1
ATOM 1384 O O . LEU A 1 180 ? 9.008 17.297 13.242 1 71.38 180 LEU A O 1
ATOM 1388 N N . SER A 1 181 ? 9.07 17.422 15.438 1 63.34 181 SER A N 1
ATOM 1389 C CA . SER A 1 181 ? 8.188 18.578 15.461 1 63.34 181 SER A CA 1
ATOM 1390 C C . SER A 1 181 ? 8.773 19.75 14.672 1 63.34 181 SER A C 1
ATOM 1392 O O . SER A 1 181 ? 8.039 20.625 14.211 1 63.34 181 SER A O 1
ATOM 1394 N N . LYS A 1 182 ? 10.117 19.797 14.602 1 58.25 182 LYS A N 1
ATOM 1395 C CA . LYS A 1 182 ? 10.773 20.938 13.969 1 58.25 182 LYS A CA 1
ATOM 1396 C C . LYS A 1 182 ? 11.07 20.656 12.5 1 58.25 182 LYS A C 1
ATOM 1398 O O . LYS A 1 182 ? 11.648 21.5 11.805 1 58.25 182 LYS A O 1
ATOM 1403 N N . SER A 1 183 ? 10.672 19.453 12 1 55.19 183 SER A N 1
ATOM 1404 C CA . SER A 1 183 ? 11.039 19.156 10.617 1 55.19 183 SER A CA 1
ATOM 1405 C C . SER A 1 183 ? 10.031 19.75 9.641 1 55.19 183 SER A C 1
ATOM 1407 O O . SER A 1 183 ? 8.836 19.812 9.93 1 55.19 183 SER A O 1
ATOM 1409 N N . PRO A 1 184 ? 10.461 20.328 8.555 1 51.28 184 PRO A N 1
ATOM 1410 C CA . PRO A 1 184 ? 9.594 21.062 7.633 1 51.28 184 PRO A CA 1
ATOM 1411 C C . PRO A 1 184 ? 8.438 20.219 7.105 1 51.28 184 PRO A C 1
ATOM 1413 O O . PRO A 1 184 ? 8.531 19 7.07 1 51.28 184 PRO A O 1
ATOM 1416 N N . MET B 1 1 ? 1.56 41.875 23.547 1 31.3 1 MET B N 1
ATOM 1417 C CA . MET B 1 1 ? 0.265 41.719 22.906 1 31.3 1 MET B CA 1
ATOM 1418 C C . MET B 1 1 ? 0.356 40.719 21.766 1 31.3 1 MET B C 1
ATOM 1420 O O . MET B 1 1 ? 1.087 40.938 20.797 1 31.3 1 MET B O 1
ATOM 1424 N N . GLY B 1 2 ? 0.615 39.438 21.938 1 39.47 2 GLY B N 1
ATOM 1425 C CA . GLY B 1 2 ? 0.966 38.344 21.047 1 39.47 2 GLY B CA 1
ATOM 1426 C C . GLY B 1 2 ? 0.118 38.312 19.781 1 39.47 2 GLY B C 1
ATOM 1427 O O . GLY B 1 2 ? -1.104 38.438 19.844 1 39.47 2 GLY B O 1
ATOM 1428 N N . PHE B 1 3 ? 0.493 38.906 18.594 1 41.47 3 PHE B N 1
ATOM 1429 C CA . PHE B 1 3 ? -0.16 39.031 17.297 1 41.47 3 PHE B CA 1
ATOM 1430 C C . PHE B 1 3 ? -0.92 37.781 16.938 1 41.47 3 PHE B C 1
ATOM 1432 O O . PHE B 1 3 ? -0.314 36.75 16.578 1 41.47 3 PHE B O 1
ATOM 1439 N N . LEU B 1 4 ? -1.813 37.312 17.562 1 50.19 4 LEU B N 1
ATOM 1440 C CA . LEU B 1 4 ? -2.756 36.281 17.188 1 50.19 4 LEU B CA 1
ATOM 1441 C C . LEU B 1 4 ? -3.17 36.406 15.734 1 50.19 4 LEU B C 1
ATOM 1443 O O . LEU B 1 4 ? -3.877 37.344 15.367 1 50.19 4 LEU B O 1
ATOM 1447 N N . ARG B 1 5 ? -2.205 36.375 14.844 1 57.94 5 ARG B N 1
ATOM 1448 C CA . ARG B 1 5 ? -2.438 36.5 13.406 1 57.94 5 ARG B CA 1
ATOM 1449 C C . ARG B 1 5 ? -3.812 35.938 13.031 1 57.94 5 ARG B C 1
ATOM 1451 O O . ARG B 1 5 ? -4.133 34.781 13.328 1 57.94 5 ARG B O 1
ATOM 1458 N N . LYS B 1 6 ? -4.715 36.781 12.797 1 71 6 LYS B N 1
ATOM 1459 C CA . LYS B 1 6 ? -6.113 36.625 12.406 1 71 6 LYS B CA 1
ATOM 1460 C C . LYS B 1 6 ? -6.242 35.812 11.141 1 71 6 LYS B C 1
ATOM 1462 O O . LYS B 1 6 ? -5.66 36.125 10.102 1 71 6 LYS B O 1
ATOM 1467 N N . PHE B 1 7 ? -6.59 34.562 11.281 1 82.81 7 PHE B N 1
ATOM 1468 C CA . PHE B 1 7 ? -6.93 33.719 10.141 1 82.81 7 PHE B CA 1
ATOM 1469 C C . PHE B 1 7 ? -7.918 34.438 9.219 1 82.81 7 PHE B C 1
ATOM 1471 O O . PHE B 1 7 ? -8.758 35.188 9.68 1 82.81 7 PHE B O 1
ATOM 1478 N N . SER B 1 8 ? -7.66 34.375 7.957 1 88.69 8 SER B N 1
ATOM 1479 C CA . SER B 1 8 ? -8.672 34.812 7.012 1 88.69 8 SER B CA 1
ATOM 1480 C C . SER B 1 8 ? -10.008 34.125 7.258 1 88.69 8 SER B C 1
ATOM 1482 O O . SER B 1 8 ? -10.062 33.094 7.914 1 88.69 8 SER B O 1
ATOM 1484 N N . LYS B 1 9 ? -11.055 34.781 6.828 1 91.38 9 LYS B N 1
ATOM 1485 C CA . LYS B 1 9 ? -12.383 34.188 6.949 1 91.38 9 LYS B CA 1
ATOM 1486 C C . LYS B 1 9 ? -12.43 32.781 6.336 1 91.38 9 LYS B C 1
ATOM 1488 O O . LYS B 1 9 ? -13.055 31.891 6.891 1 91.38 9 LYS B O 1
ATOM 1493 N N . GLN B 1 10 ? -11.828 32.625 5.199 1 91.81 10 GLN B N 1
ATOM 1494 C CA . GLN B 1 10 ? -11.812 31.344 4.504 1 91.81 10 GLN B CA 1
ATOM 1495 C C . GLN B 1 10 ? -11.055 30.281 5.312 1 91.81 10 GLN B C 1
ATOM 1497 O O . GLN B 1 10 ? -11.477 29.125 5.383 1 91.81 10 GLN B O 1
ATOM 1502 N N . THR B 1 11 ? -9.977 30.688 5.914 1 93.81 11 THR B N 1
ATOM 1503 C CA . THR B 1 11 ? -9.18 29.766 6.719 1 93.81 11 THR B CA 1
ATOM 1504 C C . THR B 1 11 ? -9.938 29.359 7.973 1 93.81 11 THR B C 1
ATOM 1506 O O . THR B 1 11 ? -9.859 28.188 8.391 1 93.81 11 THR B O 1
ATOM 1509 N N . ARG B 1 12 ? -10.617 30.281 8.555 1 94.81 12 ARG B N 1
ATOM 1510 C CA . ARG B 1 12 ? -11.43 29.969 9.727 1 94.81 12 ARG B CA 1
ATOM 1511 C C . ARG B 1 12 ? -12.516 28.953 9.375 1 94.81 12 ARG B C 1
ATOM 1513 O O . ARG B 1 12 ? -12.758 28.016 10.133 1 94.81 12 ARG B O 1
ATOM 1520 N N . LYS B 1 13 ? -13.148 29.188 8.281 1 96.25 13 L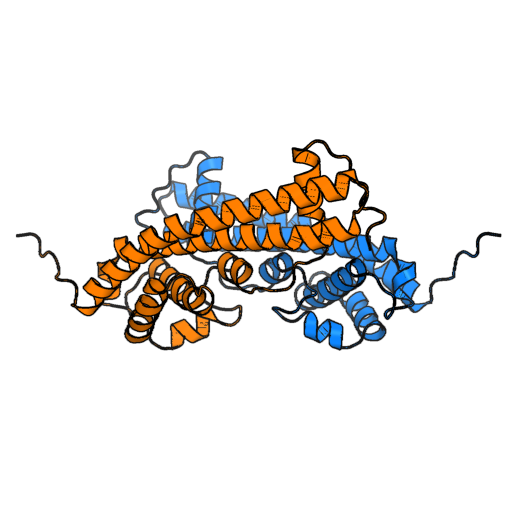YS B N 1
ATOM 1521 C CA . LYS B 1 13 ? -14.18 28.25 7.82 1 96.25 13 LYS B CA 1
ATOM 1522 C C . LYS B 1 13 ? -13.586 26.875 7.535 1 96.25 13 LYS B C 1
ATOM 1524 O O . LYS B 1 13 ? -14.164 25.859 7.914 1 96.25 13 LYS B O 1
ATOM 1529 N N . LEU B 1 14 ? -12.508 26.859 6.867 1 96.75 14 LEU B N 1
ATOM 1530 C CA . LEU B 1 14 ? -11.812 25.625 6.562 1 96.75 14 LEU B CA 1
ATOM 1531 C C . LEU B 1 14 ? -11.477 24.859 7.84 1 96.75 14 LEU B C 1
ATOM 1533 O O . LEU B 1 14 ? -11.719 23.641 7.93 1 96.75 14 LEU B O 1
ATOM 1537 N N . LYS B 1 15 ? -10.93 25.547 8.781 1 96.62 15 LYS B N 1
ATOM 1538 C CA . LYS B 1 15 ? -10.555 24.938 10.055 1 96.62 15 LYS B CA 1
ATOM 1539 C C . LYS B 1 15 ? -11.766 24.281 10.719 1 96.62 15 LYS B C 1
ATOM 1541 O O . LYS B 1 15 ? -11.68 23.141 11.188 1 96.62 15 LYS B O 1
ATOM 1546 N N . SER B 1 16 ? -12.836 25.016 10.75 1 97.31 16 SER B N 1
ATOM 1547 C CA . SER B 1 16 ? -14.062 24.5 11.344 1 97.31 16 SER B CA 1
ATOM 1548 C C . SER B 1 16 ? -14.547 23.25 10.602 1 97.31 16 SER B C 1
ATOM 1550 O O . SER B 1 16 ? -14.953 22.266 11.227 1 97.31 16 SER B O 1
ATOM 1552 N N . LEU B 1 17 ? -14.508 23.297 9.273 1 98 17 LEU B N 1
ATOM 1553 C CA . LEU B 1 17 ? -14.922 22.156 8.461 1 98 17 LEU B CA 1
ATOM 1554 C C . LEU B 1 17 ? -14.039 20.953 8.719 1 98 17 LEU B C 1
ATOM 1556 O O . LEU B 1 17 ? -14.539 19.812 8.797 1 98 17 LEU B O 1
ATOM 1560 N N . LEU B 1 18 ? -12.773 21.141 8.875 1 98.19 18 LEU B N 1
ATOM 1561 C CA . LEU B 1 18 ? -11.836 20.062 9.133 1 98.19 18 LEU B CA 1
ATOM 1562 C C . LEU B 1 18 ? -12.078 19.438 10.508 1 98.19 18 LEU B C 1
ATOM 1564 O O . LEU B 1 18 ? -12.016 18.219 10.656 1 98.19 18 LEU B O 1
ATOM 1568 N N . GLU B 1 19 ? -12.367 20.281 11.461 1 97.88 19 GLU B N 1
ATOM 1569 C CA . GLU B 1 19 ? -12.695 19.781 12.797 1 97.88 19 GLU B CA 1
ATOM 1570 C C . GLU B 1 19 ? -13.969 18.953 12.781 1 97.88 19 GLU B C 1
ATOM 1572 O O . GLU B 1 19 ? -14.047 17.906 13.438 1 97.88 19 GLU B O 1
ATOM 1577 N N . LEU B 1 20 ? -14.914 19.422 12.023 1 97.69 20 LEU B N 1
ATOM 1578 C CA . LEU B 1 20 ? -16.156 18.656 11.875 1 97.69 20 LEU B CA 1
ATOM 1579 C C . LEU B 1 20 ? -15.906 17.344 11.156 1 97.69 20 LEU B C 1
ATOM 1581 O O . LEU B 1 20 ? -16.531 16.328 11.477 1 97.69 20 LEU B O 1
ATOM 1585 N N . THR B 1 21 ? -15.055 17.359 10.18 1 97.94 21 THR B N 1
ATOM 1586 C CA . THR B 1 21 ? -14.703 16.141 9.453 1 97.94 21 THR B CA 1
ATOM 1587 C C . THR B 1 21 ? -14.117 15.102 10.406 1 97.94 21 THR B C 1
ATOM 1589 O O . THR B 1 21 ? -14.469 13.922 10.328 1 97.94 21 THR B O 1
ATOM 1592 N N . VAL B 1 22 ? -13.234 15.516 11.32 1 98.06 22 VAL B N 1
ATOM 1593 C CA . VAL B 1 22 ? -12.625 14.609 12.297 1 98.06 22 VAL B CA 1
ATOM 1594 C C . VAL B 1 22 ? -13.719 13.953 13.141 1 98.06 22 VAL B C 1
ATOM 1596 O O . VAL B 1 22 ? -13.688 12.742 13.375 1 98.06 22 VAL B O 1
ATOM 1599 N N . SER B 1 23 ? -14.688 14.766 13.562 1 97.38 23 SER B N 1
ATOM 1600 C CA . SER B 1 23 ? -15.797 14.242 14.352 1 97.38 23 SER B CA 1
ATOM 1601 C C . SER B 1 23 ? -16.625 13.25 13.547 1 97.38 23 SER B C 1
ATOM 1603 O O . SER B 1 23 ? -17.031 12.211 14.07 1 97.38 23 SER B O 1
ATOM 1605 N N . ARG B 1 24 ? -16.844 13.594 12.281 1 96.94 24 ARG B N 1
ATOM 1606 C CA . ARG B 1 24 ? -17.656 12.734 11.414 1 96.94 24 ARG B CA 1
ATOM 1607 C C . ARG B 1 24 ? -16.922 11.43 11.109 1 96.94 24 ARG B C 1
ATOM 1609 O O . ARG B 1 24 ? -17.547 10.383 10.961 1 96.94 24 ARG B O 1
ATOM 1616 N N . VAL B 1 25 ? -15.609 11.477 10.992 1 97.12 25 VAL B N 1
ATOM 1617 C CA . VAL B 1 25 ? -14.812 10.273 10.758 1 97.12 25 VAL B CA 1
ATOM 1618 C C . VAL B 1 25 ? -15 9.297 11.914 1 97.12 25 VAL B C 1
ATOM 1620 O O . VAL B 1 25 ? -15.156 8.094 11.695 1 97.12 25 VAL B O 1
ATOM 1623 N N . ALA B 1 26 ? -14.992 9.844 13.125 1 95.25 26 ALA B N 1
ATOM 1624 C CA . ALA B 1 26 ? -15.188 9.008 14.312 1 95.25 26 ALA B CA 1
ATOM 1625 C C . ALA B 1 26 ? -16.531 8.281 14.258 1 95.25 26 ALA B C 1
ATOM 1627 O O . ALA B 1 26 ? -16.609 7.09 14.562 1 95.25 26 ALA B O 1
ATOM 1628 N N . ILE B 1 27 ? -17.516 8.938 13.773 1 95.75 27 ILE B N 1
ATOM 1629 C CA . ILE B 1 27 ? -18.859 8.383 13.695 1 95.75 27 ILE B CA 1
ATOM 1630 C C . ILE B 1 27 ? -18.938 7.383 12.547 1 95.75 27 ILE B C 1
ATOM 1632 O O . ILE B 1 27 ? -19.578 6.336 12.664 1 95.75 27 ILE B O 1
ATOM 1636 N N . ALA B 1 28 ? -18.281 7.723 11.438 1 95.69 28 ALA B N 1
ATOM 1637 C CA . ALA B 1 28 ? -18.359 6.93 10.211 1 95.69 28 ALA B CA 1
ATOM 1638 C C . ALA B 1 28 ? -17.672 5.582 10.391 1 95.69 28 ALA B C 1
ATOM 1640 O O . ALA B 1 28 ? -17.906 4.648 9.617 1 95.69 28 ALA B O 1
ATOM 1641 N N . ARG B 1 29 ? -16.797 5.457 11.414 1 96.69 29 ARG B N 1
ATOM 1642 C CA . ARG B 1 29 ? -16.031 4.238 11.641 1 96.69 29 ARG B CA 1
ATOM 1643 C C . ARG B 1 29 ? -16.906 3.137 12.227 1 96.69 29 ARG B C 1
ATOM 1645 O O . ARG B 1 29 ? -16.719 1.959 11.914 1 96.69 29 ARG B O 1
ATOM 1652 N N . LYS B 1 30 ? -17.812 3.482 13.008 1 96.31 30 LYS B N 1
ATOM 1653 C CA . LYS B 1 30 ? -18.594 2.514 13.781 1 96.31 30 LYS B CA 1
ATOM 1654 C C . LYS B 1 30 ? -19.359 1.569 12.867 1 96.31 30 LYS B C 1
ATOM 1656 O O . LYS B 1 30 ? -19.234 0.348 12.984 1 96.31 30 LYS B O 1
ATOM 1661 N N . PRO B 1 31 ? -20.156 2.125 11.945 1 96.81 31 PRO B N 1
ATOM 1662 C CA . PRO B 1 31 ? -20.891 1.217 11.055 1 96.81 31 PRO B CA 1
ATOM 1663 C C . PRO B 1 31 ? -19.953 0.333 10.227 1 96.81 31 PRO B C 1
ATOM 1665 O O . PRO B 1 31 ? -20.297 -0.807 9.906 1 96.81 31 PRO B O 1
ATOM 1668 N N . ARG B 1 32 ? -18.828 0.813 9.906 1 96.75 32 ARG B N 1
ATOM 1669 C CA . ARG B 1 32 ? -17.875 0.05 9.109 1 96.75 32 ARG B CA 1
ATOM 1670 C C . ARG B 1 32 ? -17.281 -1.101 9.922 1 96.75 32 ARG B C 1
ATOM 1672 O O . ARG B 1 32 ? -17.109 -2.205 9.398 1 96.75 32 ARG B O 1
ATOM 1679 N N . LEU B 1 33 ? -16.969 -0.825 11.156 1 97.81 33 LEU B N 1
ATOM 1680 C CA . LEU B 1 33 ? -16.5 -1.874 12.055 1 97.81 33 LEU B CA 1
ATOM 1681 C C . LEU B 1 33 ? -17.531 -2.98 12.195 1 97.81 33 LEU B C 1
ATOM 1683 O O . LEU B 1 33 ? -17.188 -4.164 12.188 1 97.81 33 LEU B O 1
ATOM 1687 N N . ALA B 1 34 ? -18.781 -2.566 12.305 1 98.06 34 ALA B N 1
ATOM 1688 C CA . ALA B 1 34 ? -19.875 -3.535 12.406 1 98.06 34 ALA B CA 1
ATOM 1689 C C . ALA B 1 34 ? -19.969 -4.395 11.148 1 98.06 34 ALA B C 1
ATOM 1691 O O .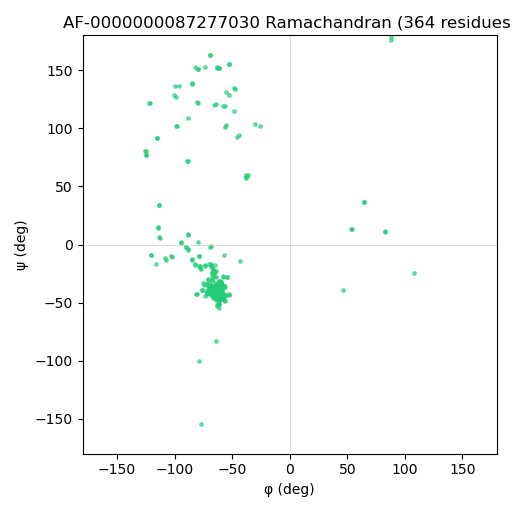 ALA B 1 34 ? -20.047 -5.621 11.234 1 98.06 34 ALA B O 1
ATOM 1692 N N . ARG B 1 35 ? -19.922 -3.717 9.969 1 97.94 35 ARG B N 1
ATOM 1693 C CA . ARG B 1 35 ? -20 -4.441 8.711 1 97.94 35 ARG B CA 1
ATOM 1694 C C . ARG B 1 35 ? -18.828 -5.387 8.539 1 97.94 35 ARG B C 1
ATOM 1696 O O . ARG B 1 35 ? -18.969 -6.5 8.031 1 97.94 35 ARG B O 1
ATOM 1703 N N . LYS B 1 36 ? -17.641 -4.938 8.961 1 98.06 36 LYS B N 1
ATOM 1704 C CA . LYS B 1 36 ? -16.438 -5.77 8.898 1 98.06 36 LYS B CA 1
ATOM 1705 C C . LYS B 1 36 ? -16.594 -7.02 9.758 1 98.06 36 LYS B C 1
ATOM 1707 O O . LYS B 1 36 ? -16.281 -8.125 9.32 1 98.06 36 LYS B O 1
ATOM 1712 N N . SER B 1 37 ? -17.094 -6.828 10.969 1 98 37 SER B N 1
ATOM 1713 C CA . SER B 1 37 ? -17.297 -7.934 11.898 1 98 37 SER B CA 1
ATOM 1714 C C . SER B 1 37 ? -18.281 -8.953 11.352 1 98 37 SER B C 1
ATOM 1716 O O . SER B 1 37 ? -18.047 -10.156 11.414 1 98 37 SER B O 1
ATOM 1718 N N . ILE B 1 38 ? -19.344 -8.445 10.781 1 98.44 38 ILE B N 1
ATOM 1719 C CA . ILE B 1 38 ? -20.375 -9.32 10.211 1 98.44 38 ILE B CA 1
ATOM 1720 C C . ILE B 1 38 ? -19.766 -10.117 9.055 1 98.44 38 ILE B C 1
ATOM 1722 O O . ILE B 1 38 ? -19.953 -11.336 8.984 1 98.44 38 ILE B O 1
ATOM 1726 N N . ALA B 1 39 ? -19.078 -9.445 8.188 1 98.5 39 ALA B N 1
ATOM 1727 C CA . ALA B 1 39 ? -18.469 -10.102 7.043 1 98.5 39 ALA B CA 1
ATOM 1728 C C . ALA B 1 39 ? -17.469 -11.164 7.488 1 98.5 39 ALA B C 1
ATOM 1730 O O . ALA B 1 39 ? -17.406 -12.25 6.914 1 98.5 39 ALA B O 1
ATOM 1731 N N . SER B 1 40 ? -16.672 -10.836 8.5 1 98.25 40 SER B N 1
ATOM 1732 C CA . SER B 1 40 ? -15.703 -11.781 9.047 1 98.25 40 SER B CA 1
ATOM 1733 C C . SER B 1 40 ? -16.391 -13.023 9.602 1 98.25 40 SER B C 1
ATOM 1735 O O . SER B 1 40 ? -15.93 -14.141 9.398 1 98.25 40 SER B O 1
ATOM 1737 N N . GLY B 1 41 ? -17.453 -12.781 10.273 1 98.19 41 GLY B N 1
ATOM 1738 C CA . GLY B 1 41 ? -18.25 -13.891 10.758 1 98.19 41 GLY B CA 1
ATOM 1739 C C . GLY B 1 41 ? -18.797 -14.773 9.648 1 98.19 41 GLY B C 1
ATOM 1740 O O . GLY B 1 41 ? -18.75 -16 9.75 1 98.19 41 GLY B O 1
ATOM 1741 N N . ASP B 1 42 ? -19.281 -14.141 8.594 1 98.56 42 ASP B N 1
ATOM 1742 C CA . ASP B 1 42 ? -19.75 -14.875 7.434 1 98.56 42 ASP B CA 1
ATOM 1743 C C . ASP B 1 42 ? -18.641 -15.734 6.836 1 98.56 42 ASP B C 1
ATOM 1745 O O . ASP B 1 42 ? -18.875 -16.891 6.461 1 98.56 42 ASP B O 1
ATOM 1749 N N . VAL B 1 43 ? -17.5 -15.188 6.727 1 98.25 43 VAL B N 1
ATOM 1750 C CA . VAL B 1 43 ? -16.344 -15.891 6.164 1 98.25 43 VAL B CA 1
ATOM 1751 C C . VAL B 1 43 ? -16.047 -17.141 6.988 1 98.25 43 VAL B C 1
ATOM 1753 O O . VAL B 1 43 ? -15.867 -18.234 6.434 1 98.25 43 VAL B O 1
ATOM 1756 N N . CYS B 1 44 ? -16.078 -16.984 8.312 1 97.94 44 CYS B N 1
ATOM 1757 C CA . CYS B 1 44 ? -15.836 -18.109 9.203 1 97.94 44 CYS B CA 1
ATOM 1758 C C . CYS B 1 44 ? -16.875 -19.203 9.008 1 97.94 44 CYS B C 1
ATOM 1760 O O . CYS B 1 44 ? -16.547 -20.391 8.922 1 97.94 44 CYS B O 1
ATOM 1762 N N . GLN B 1 45 ? -18.062 -18.797 8.922 1 97.94 45 GLN B N 1
ATOM 1763 C CA . GLN B 1 45 ? -19.156 -19.75 8.734 1 97.94 45 GLN B CA 1
ATOM 1764 C C . GLN B 1 45 ? -19.016 -20.5 7.41 1 97.94 45 GLN B C 1
ATOM 1766 O O . GLN B 1 45 ? -19.156 -21.734 7.363 1 97.94 45 GLN B O 1
ATOM 1771 N N . LEU B 1 46 ? -18.75 -19.797 6.398 1 97.81 46 LEU B N 1
ATOM 1772 C CA . LEU B 1 46 ? -18.594 -20.391 5.074 1 97.81 46 LEU B CA 1
ATOM 1773 C C . LEU B 1 46 ? -17.422 -21.375 5.055 1 97.81 46 LEU B C 1
ATOM 1775 O O . LEU B 1 46 ? -17.531 -22.453 4.473 1 97.81 46 LEU B O 1
ATOM 1779 N N . LEU B 1 47 ? -16.328 -21.016 5.707 1 96.44 47 LEU B N 1
ATOM 1780 C CA . LEU B 1 47 ? -15.164 -21.891 5.781 1 96.44 47 LEU B CA 1
ATOM 1781 C C . LEU B 1 47 ? -15.492 -23.156 6.551 1 96.44 47 LEU B C 1
ATOM 1783 O O . LEU B 1 47 ? -15.078 -24.25 6.156 1 96.44 47 LEU B O 1
ATOM 1787 N N . SER B 1 48 ? -16.25 -23 7.598 1 95.44 48 SER B N 1
ATOM 1788 C CA . SER B 1 48 ? -16.625 -24.141 8.414 1 95.44 48 SER B CA 1
ATOM 1789 C C . SER B 1 48 ? -17.516 -25.109 7.625 1 95.44 48 SER B C 1
ATOM 1791 O O . SER B 1 48 ? -17.516 -26.312 7.883 1 95.44 48 SER B O 1
ATOM 1793 N N . LEU B 1 49 ? -18.234 -24.625 6.66 1 95.31 49 LEU B N 1
ATOM 1794 C CA . LEU B 1 49 ? -19.109 -25.422 5.812 1 95.31 49 LEU B CA 1
ATOM 1795 C C . LEU B 1 49 ? -18.344 -25.969 4.602 1 95.31 49 LEU B C 1
ATOM 1797 O O . LEU B 1 49 ? -18.922 -26.641 3.75 1 95.31 49 LEU B O 1
ATOM 1801 N N . GLY B 1 50 ? -17.078 -25.562 4.465 1 92.75 50 GLY B N 1
ATOM 1802 C CA . GLY B 1 50 ? -16.25 -26.031 3.367 1 92.75 50 GLY B CA 1
ATOM 1803 C C . GLY B 1 50 ? -16.469 -25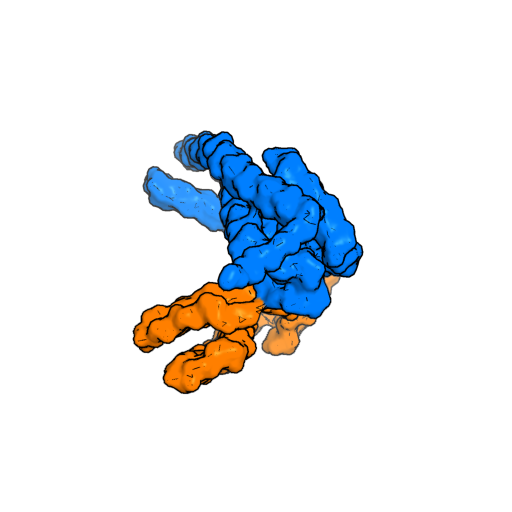.25 2.084 1 92.75 50 GLY B C 1
ATOM 1804 O O . GLY B 1 50 ? -16.031 -25.688 1.012 1 92.75 50 GLY B O 1
ATOM 1805 N N . GLN B 1 51 ? -17.188 -24.125 2.209 1 95.06 51 GLN B N 1
ATOM 1806 C CA . GLN B 1 51 ? -17.469 -23.297 1.043 1 95.06 51 GLN B CA 1
ATOM 1807 C C . GLN B 1 51 ? -16.359 -22.25 0.844 1 95.06 51 GLN B C 1
ATOM 1809 O O . GLN B 1 51 ? -16.609 -21.047 0.965 1 95.06 51 GLN B O 1
ATOM 1814 N N . THR B 1 52 ? -15.242 -22.672 0.436 1 93.69 52 THR B N 1
ATOM 1815 C CA . THR B 1 52 ? -14.047 -21.844 0.364 1 93.69 52 THR B CA 1
ATOM 1816 C C . THR B 1 52 ? -14.188 -20.781 -0.725 1 93.69 52 THR B C 1
ATOM 1818 O O . THR B 1 52 ? -13.781 -19.625 -0.534 1 93.69 52 THR B O 1
ATOM 1821 N N . ASP B 1 53 ? -14.805 -21.109 -1.849 1 92.69 53 ASP B N 1
ATOM 1822 C CA . ASP B 1 53 ? -14.961 -20.156 -2.951 1 92.69 53 ASP B CA 1
ATOM 1823 C C . ASP B 1 53 ? -15.859 -19 -2.553 1 92.69 53 ASP B C 1
ATOM 1825 O O . ASP B 1 53 ? -15.57 -17.844 -2.873 1 92.69 53 ASP B O 1
ATOM 1829 N N . ARG B 1 54 ? -16.906 -19.391 -1.914 1 96.12 54 ARG B N 1
ATOM 1830 C CA . ARG B 1 54 ? -17.812 -18.344 -1.455 1 96.12 54 ARG B CA 1
ATOM 1831 C C . ARG B 1 54 ? -17.172 -17.5 -0.369 1 96.12 54 ARG B C 1
ATOM 1833 O O . ARG B 1 54 ? -17.406 -16.281 -0.307 1 96.12 54 ARG B O 1
ATOM 1840 N N . ALA B 1 55 ? -16.406 -18.125 0.486 1 97.12 55 ALA B N 1
ATOM 1841 C CA . ALA B 1 55 ? -15.672 -17.391 1.524 1 97.12 55 ALA B CA 1
ATOM 1842 C C . ALA B 1 55 ? -14.695 -16.391 0.914 1 97.12 55 ALA B C 1
ATOM 1844 O O . ALA B 1 55 ? -14.555 -15.273 1.409 1 97.12 55 ALA B O 1
ATOM 1845 N N . LEU B 1 56 ? -14.125 -16.812 -0.171 1 94.75 56 LEU B N 1
ATOM 1846 C CA . LEU B 1 56 ? -13.172 -15.961 -0.876 1 94.75 56 LEU B CA 1
ATOM 1847 C C . LEU B 1 56 ? -13.859 -14.734 -1.453 1 94.75 56 LEU B C 1
ATOM 1849 O O . LEU B 1 56 ? -13.281 -13.641 -1.474 1 94.75 56 LEU B O 1
ATOM 1853 N N . GLN B 1 57 ? -15.016 -14.883 -1.899 1 95.12 57 GLN B N 1
ATOM 1854 C CA . GLN B 1 57 ? -15.766 -13.742 -2.408 1 95.12 57 GLN B CA 1
ATOM 1855 C C . GLN B 1 57 ? -16.172 -12.805 -1.274 1 95.12 57 GLN B C 1
ATOM 1857 O O . GLN B 1 57 ? -16.094 -11.586 -1.407 1 95.12 57 GLN B O 1
ATOM 1862 N N . ARG B 1 58 ? -16.562 -13.422 -0.198 1 97.75 58 ARG B N 1
ATOM 1863 C CA . ARG B 1 58 ? -17.094 -12.656 0.926 1 97.75 58 ARG B CA 1
ATOM 1864 C C . ARG B 1 58 ? -16 -11.875 1.629 1 97.75 58 ARG B C 1
ATOM 1866 O O . ARG B 1 58 ? -16.25 -10.781 2.146 1 97.75 58 ARG B O 1
ATOM 1873 N N . VAL B 1 59 ? -14.82 -12.406 1.575 1 97.5 59 VAL B N 1
ATOM 1874 C CA . VAL B 1 59 ? -13.719 -11.781 2.297 1 97.5 59 VAL B CA 1
ATOM 1875 C C . VAL B 1 59 ? -13.391 -10.43 1.671 1 97.5 59 VAL B C 1
ATOM 1877 O O . VAL B 1 59 ? -12.789 -9.57 2.316 1 97.5 59 VAL B O 1
ATOM 1880 N N . GLU B 1 60 ? -13.805 -10.234 0.396 1 95.44 60 GLU B N 1
ATOM 1881 C CA . GLU B 1 60 ? -13.609 -8.953 -0.268 1 95.44 60 GLU B CA 1
ATOM 1882 C C . GLU B 1 60 ? -14.258 -7.816 0.524 1 95.44 60 GLU B C 1
ATOM 1884 O O . GLU B 1 60 ? -13.719 -6.707 0.576 1 95.44 60 GLU B O 1
ATOM 1889 N N . GLN B 1 61 ? -15.375 -8.172 1.115 1 96.69 61 GLN B N 1
ATOM 1890 C CA . GLN B 1 61 ? -16.062 -7.164 1.915 1 96.69 61 GLN B CA 1
ATOM 1891 C C . GLN B 1 61 ? -15.242 -6.781 3.143 1 96.69 61 GLN B C 1
ATOM 1893 O O . GLN B 1 61 ? -15.227 -5.617 3.545 1 96.69 61 GLN B O 1
ATOM 1898 N N . VAL B 1 62 ? -14.594 -7.73 3.766 1 97.75 62 VAL B N 1
ATOM 1899 C CA . VAL B 1 62 ? -13.734 -7.453 4.91 1 97.75 62 VAL B CA 1
ATOM 1900 C C . VAL B 1 62 ? -12.609 -6.508 4.496 1 97.75 62 VAL B C 1
ATOM 1902 O O . VAL B 1 62 ? -12.328 -5.523 5.184 1 97.75 62 VAL B O 1
ATOM 1905 N N . ILE B 1 63 ? -12.016 -6.773 3.361 1 96 63 ILE B N 1
ATOM 1906 C CA . ILE B 1 63 ? -10.891 -5.996 2.848 1 96 63 ILE B CA 1
ATOM 1907 C C . ILE B 1 63 ? -11.352 -4.574 2.535 1 96 63 ILE B C 1
ATOM 1909 O O . ILE B 1 63 ? -10.664 -3.604 2.869 1 96 63 ILE B O 1
ATOM 1913 N N . LYS B 1 64 ? -12.539 -4.484 1.951 1 94.75 64 LYS B N 1
ATOM 1914 C CA . LYS B 1 64 ? -13.086 -3.178 1.599 1 94.75 64 LYS B CA 1
ATOM 1915 C C . LYS B 1 64 ? -13.312 -2.322 2.842 1 94.75 64 LYS B C 1
ATOM 1917 O O . LYS B 1 64 ? -12.953 -1.142 2.863 1 94.75 64 LYS B O 1
ATOM 1922 N N . GLU B 1 65 ? -13.859 -2.971 3.859 1 96.19 65 GLU B N 1
ATOM 1923 C CA . GLU B 1 65 ? -14.102 -2.234 5.094 1 96.19 65 GLU B CA 1
ATOM 1924 C C . GLU B 1 65 ? -12.789 -1.825 5.762 1 96.19 65 GLU B C 1
ATOM 1926 O O . GLU B 1 65 ? -12.664 -0.701 6.25 1 96.19 65 GLU B O 1
ATOM 1931 N N . ASP B 1 66 ? -11.883 -2.756 5.762 1 95.94 66 ASP B N 1
ATOM 1932 C CA . ASP B 1 66 ? -10.578 -2.463 6.336 1 95.94 66 ASP B CA 1
ATOM 1933 C C . ASP B 1 66 ? -9.898 -1.312 5.598 1 95.94 66 ASP B C 1
ATOM 1935 O O . ASP B 1 66 ? -9.305 -0.43 6.223 1 95.94 66 ASP B O 1
ATOM 1939 N N . ASN B 1 67 ? -9.922 -1.383 4.297 1 94.31 67 ASN B N 1
ATOM 1940 C CA . ASN B 1 67 ? -9.336 -0.313 3.494 1 94.31 67 ASN B CA 1
ATOM 1941 C C . ASN B 1 67 ? -9.961 1.041 3.828 1 94.31 67 ASN B C 1
ATOM 1943 O O . ASN B 1 67 ? -9.242 2.027 4.016 1 94.31 67 ASN B O 1
ATOM 1947 N N . MET B 1 68 ? -11.266 1.051 3.969 1 95.44 68 MET B N 1
ATOM 1948 C CA . MET B 1 68 ? -11.961 2.299 4.277 1 95.44 68 MET B CA 1
ATOM 1949 C C . MET B 1 68 ? -11.586 2.797 5.668 1 95.44 68 MET B C 1
ATOM 1951 O O . MET B 1 68 ? -11.383 3.996 5.871 1 95.44 68 MET B O 1
ATOM 1955 N N . LEU B 1 69 ? -11.492 1.897 6.57 1 96.94 69 LEU B N 1
ATOM 1956 C CA . LEU B 1 69 ? -11.141 2.264 7.941 1 96.94 69 LEU B CA 1
ATOM 1957 C C . LEU B 1 69 ? -9.75 2.877 7.996 1 96.94 69 LEU B C 1
ATOM 1959 O O . LEU B 1 69 ? -9.539 3.883 8.68 1 96.94 69 LEU B O 1
ATOM 1963 N N . GLU B 1 70 ? -8.875 2.295 7.281 1 95.69 70 GLU B N 1
ATOM 1964 C CA . GLU B 1 70 ? -7.523 2.84 7.227 1 95.69 70 GLU B CA 1
ATOM 1965 C C . GLU B 1 70 ? -7.504 4.199 6.535 1 95.69 70 GLU B C 1
ATOM 1967 O O . GLU B 1 70 ? -6.801 5.113 6.973 1 95.69 70 GLU B O 1
ATOM 1972 N N . ALA B 1 71 ? -8.242 4.316 5.477 1 95.62 71 ALA B N 1
ATOM 1973 C CA . ALA B 1 71 ? -8.336 5.59 4.77 1 95.62 71 ALA B CA 1
ATOM 1974 C C . ALA B 1 71 ? -8.875 6.688 5.684 1 95.62 71 ALA B C 1
ATOM 1976 O O . ALA B 1 71 ? -8.359 7.805 5.691 1 95.62 71 ALA B O 1
ATOM 1977 N N . LEU B 1 72 ? -9.875 6.332 6.453 1 97.31 72 LEU B N 1
ATOM 1978 C CA . LEU B 1 72 ? -10.453 7.293 7.387 1 97.31 72 LEU B CA 1
ATOM 1979 C C . LEU B 1 72 ? -9.422 7.746 8.414 1 97.31 72 LEU B C 1
ATOM 1981 O O . LEU B 1 72 ? -9.414 8.906 8.82 1 97.31 72 LEU B O 1
ATOM 1985 N N . GLY B 1 73 ? -8.555 6.809 8.797 1 97.19 73 GLY B N 1
ATOM 1986 C CA . GLY B 1 73 ? -7.477 7.168 9.703 1 97.19 73 GLY B CA 1
ATOM 1987 C C . GLY B 1 73 ? -6.512 8.18 9.109 1 97.19 73 GLY B C 1
ATOM 1988 O O . GLY B 1 73 ? -6.113 9.133 9.781 1 97.19 73 GLY B O 1
ATOM 1989 N N . ILE B 1 74 ? -6.164 7.992 7.895 1 96 74 ILE B N 1
ATOM 1990 C CA . ILE B 1 74 ? -5.262 8.898 7.195 1 96 74 ILE B CA 1
ATOM 1991 C C . ILE B 1 74 ? -5.926 10.266 7.047 1 96 74 ILE B C 1
ATOM 1993 O O . ILE B 1 74 ? -5.285 11.297 7.273 1 96 74 ILE B O 1
ATOM 1997 N N . ILE B 1 75 ? -7.172 10.258 6.703 1 97.25 75 ILE B N 1
ATOM 1998 C CA . ILE B 1 75 ? -7.938 11.492 6.543 1 97.25 75 ILE B CA 1
ATOM 1999 C C . ILE B 1 75 ? -7.949 12.266 7.859 1 97.25 75 ILE B C 1
ATOM 2001 O O . ILE B 1 75 ? -7.734 13.477 7.875 1 97.25 75 ILE B O 1
ATOM 2005 N N . GLU B 1 76 ? -8.195 11.562 8.875 1 98.06 76 GLU B N 1
ATOM 2006 C CA . GLU B 1 76 ? -8.195 12.18 10.195 1 98.06 76 GLU B CA 1
ATOM 2007 C C . GLU B 1 76 ? -6.852 12.828 10.508 1 98.06 76 GLU B C 1
ATOM 2009 O O . GLU B 1 76 ? -6.801 13.961 10.977 1 98.06 76 GLU B O 1
ATOM 2014 N N . LEU B 1 77 ? -5.828 12.125 10.219 1 96.31 77 LEU B N 1
ATOM 2015 C CA . LEU B 1 77 ? -4.484 12.641 10.469 1 96.31 77 LEU B CA 1
ATOM 2016 C C . LEU B 1 77 ? -4.223 13.891 9.633 1 96.31 77 LEU B C 1
ATOM 2018 O O . LEU B 1 77 ? -3.668 14.867 10.141 1 96.31 77 LEU B O 1
ATOM 2022 N N . TYR B 1 78 ? -4.621 13.898 8.406 1 96.62 78 TYR B N 1
ATOM 2023 C CA . TYR B 1 78 ? -4.438 15.039 7.523 1 96.62 78 TYR B CA 1
ATOM 2024 C C . TYR B 1 78 ? -5.238 16.25 8.008 1 96.62 78 TYR B C 1
ATOM 2026 O O . TYR B 1 78 ? -4.75 17.375 7.984 1 96.62 78 TYR B O 1
ATOM 2034 N N . CYS B 1 79 ? -6.441 15.961 8.43 1 98.19 79 CYS B N 1
ATOM 2035 C CA . CYS B 1 79 ? -7.25 17.047 8.977 1 98.19 79 CYS B CA 1
ATOM 2036 C C . CYS B 1 79 ? -6.582 17.656 10.203 1 98.19 79 CYS B C 1
ATOM 2038 O O . CYS B 1 79 ? -6.48 18.875 10.32 1 98.19 79 CYS B O 1
ATOM 2040 N N . LYS B 1 80 ? -6.117 16.859 11.07 1 97.81 80 LYS B N 1
ATOM 2041 C CA . LYS B 1 80 ? -5.461 17.344 12.281 1 97.81 80 LYS B CA 1
ATOM 2042 C C . LYS B 1 80 ? -4.188 18.109 11.953 1 97.81 80 LYS B C 1
ATOM 2044 O O . LYS B 1 80 ? -3.891 19.125 12.586 1 97.81 80 LYS B O 1
ATOM 2049 N N . CYS B 1 81 ? -3.502 17.609 11.008 1 95.69 81 CYS B N 1
ATOM 2050 C CA . CYS B 1 81 ? -2.297 18.297 10.547 1 95.69 81 CYS B CA 1
ATOM 2051 C C . CYS B 1 81 ? -2.621 19.703 10.062 1 95.69 81 CYS B C 1
ATOM 2053 O O . CYS B 1 81 ? -1.954 20.672 10.445 1 95.69 81 CYS B O 1
ATOM 2055 N N . LEU B 1 82 ? -3.662 19.906 9.273 1 96.44 82 LEU B N 1
ATOM 2056 C CA . LEU B 1 82 ? -4.02 21.203 8.695 1 96.44 82 LEU B CA 1
ATOM 2057 C C . LEU B 1 82 ? -4.559 22.141 9.773 1 96.44 82 LEU B C 1
ATOM 2059 O O . LEU B 1 82 ? -4.309 23.344 9.727 1 96.44 82 LEU B O 1
ATOM 2063 N N . VAL B 1 83 ? -5.301 21.547 10.727 1 96.62 83 VAL B N 1
ATOM 2064 C CA . VAL B 1 83 ? -5.805 22.359 11.82 1 96.62 83 VAL B CA 1
ATOM 2065 C C . VAL B 1 83 ? -4.637 22.906 12.641 1 96.62 83 VAL B C 1
ATOM 2067 O O . VAL B 1 83 ? -4.613 24.078 13 1 96.62 83 VAL B O 1
ATOM 2070 N N . LYS B 1 84 ? -3.68 22.047 12.867 1 94.62 84 LYS B N 1
ATOM 2071 C CA . LYS B 1 84 ? -2.51 22.422 13.656 1 94.62 84 LYS B CA 1
ATOM 2072 C C . LYS B 1 84 ? -1.659 23.453 12.93 1 94.62 84 LYS B C 1
ATOM 2074 O O . LYS B 1 84 ? -1.077 24.344 13.555 1 94.62 84 LYS B O 1
ATOM 2079 N N . LYS B 1 85 ? -1.66 23.406 11.664 1 94.12 85 LYS B N 1
ATOM 2080 C CA . LYS B 1 85 ? -0.808 24.297 10.867 1 94.12 85 LYS B CA 1
ATOM 2081 C C . LYS B 1 85 ? -1.642 25.281 10.055 1 94.12 85 LYS B C 1
ATOM 2083 O O . LYS B 1 85 ? -1.301 25.594 8.914 1 94.12 85 LYS B O 1
ATOM 2088 N N . ALA B 1 86 ? -2.686 25.656 10.594 1 92.88 86 ALA B N 1
ATOM 2089 C CA . ALA B 1 86 ? -3.648 26.516 9.898 1 92.88 86 ALA B CA 1
ATOM 2090 C C . ALA B 1 86 ? -2.996 27.812 9.445 1 92.88 86 ALA B C 1
ATOM 2092 O O . ALA B 1 86 ? -3.406 28.406 8.445 1 92.88 86 ALA B O 1
ATOM 2093 N N . ASP B 1 87 ? -1.948 28.234 10.148 1 89.88 87 ASP B N 1
ATOM 2094 C CA . ASP B 1 87 ? -1.263 29.484 9.82 1 89.88 87 ASP B CA 1
ATOM 2095 C C . ASP B 1 87 ? -0.606 29.406 8.438 1 89.88 87 ASP B C 1
ATOM 2097 O O . ASP B 1 87 ? -0.386 30.422 7.793 1 89.88 87 ASP B O 1
ATOM 2101 N N . GLN B 1 88 ? -0.344 28.203 8.031 1 90.38 88 GLN B N 1
ATOM 2102 C CA . GLN B 1 88 ? 0.312 28.016 6.738 1 90.38 88 GLN B CA 1
ATOM 2103 C C . GLN B 1 88 ? -0.705 28.016 5.602 1 90.38 88 GLN B C 1
ATOM 2105 O O . GLN B 1 88 ? -0.336 28.141 4.43 1 90.38 88 GLN B O 1
ATOM 2110 N N . LEU B 1 89 ? -1.914 27.906 5.895 1 89.75 89 LEU B N 1
ATOM 2111 C CA . LEU B 1 89 ? -2.945 27.719 4.879 1 89.75 89 LEU B CA 1
ATOM 2112 C C . LEU B 1 89 ? -3.268 29.047 4.188 1 89.75 89 LEU B C 1
ATOM 2114 O O . LEU B 1 89 ? -3.865 29.047 3.107 1 89.75 89 LEU B O 1
ATOM 2118 N N . ASP B 1 90 ? -2.867 30.109 4.895 1 85.81 90 ASP B N 1
ATOM 2119 C CA . ASP B 1 90 ? -3.131 31.422 4.293 1 85.81 90 ASP B CA 1
ATOM 2120 C C . ASP B 1 90 ? -2.055 31.781 3.271 1 85.81 90 ASP B C 1
ATOM 2122 O O . ASP B 1 90 ? -2.223 32.719 2.49 1 85.81 90 ASP B O 1
ATOM 2126 N N . LYS B 1 91 ? -0.91 31.094 3.309 1 81.88 91 LYS B N 1
ATOM 2127 C CA . LYS B 1 91 ? 0.178 31.328 2.365 1 81.88 91 LYS B CA 1
ATOM 2128 C C . LYS B 1 91 ? 0.597 30.047 1.667 1 81.88 91 LYS B C 1
ATOM 2130 O O . LYS B 1 91 ? 1.66 29.484 1.956 1 81.88 91 LYS B O 1
ATOM 2135 N N . PRO B 1 92 ? -0.134 29.625 0.646 1 73.62 92 PRO B N 1
ATOM 2136 C CA . PRO B 1 92 ? 0.107 28.328 -0.006 1 73.62 92 PRO B CA 1
ATOM 2137 C C . PRO B 1 92 ? 1.513 28.219 -0.592 1 73.62 92 PRO B C 1
ATOM 2139 O O . PRO B 1 92 ? 2.098 27.141 -0.601 1 73.62 92 PRO B O 1
ATOM 2142 N N . LYS B 1 93 ? 2.07 29.25 -1.052 1 77 93 LYS B N 1
ATOM 2143 C CA . LYS B 1 93 ? 3.391 29.234 -1.676 1 77 93 LYS B CA 1
ATOM 2144 C C . LYS B 1 93 ? 4.48 28.938 -0.649 1 77 93 LYS B C 1
ATOM 2146 O O . LYS B 1 93 ? 5.566 28.484 -1.004 1 77 93 LYS B O 1
ATOM 2151 N N . GLU B 1 94 ? 4.121 29.109 0.563 1 81 94 GLU B N 1
ATOM 2152 C CA . GLU B 1 94 ? 5.121 28.953 1.618 1 81 94 GLU B CA 1
ATOM 2153 C C . GLU B 1 94 ? 4.801 27.75 2.508 1 81 94 GLU B C 1
ATOM 2155 O O . GLU B 1 94 ? 5.441 27.547 3.541 1 81 94 GLU B O 1
ATOM 2160 N N . CYS B 1 95 ? 3.932 26.984 1.994 1 84.81 95 CYS B N 1
ATOM 2161 C CA . CYS B 1 95 ? 3.488 25.922 2.889 1 84.81 95 CYS B CA 1
ATOM 2162 C C . CYS B 1 95 ? 4.496 24.781 2.916 1 84.81 95 CYS B C 1
ATOM 2164 O O . CYS B 1 95 ? 5.238 24.578 1.955 1 84.81 95 CYS B O 1
ATOM 2166 N N . SER B 1 96 ? 4.551 24.109 4.02 1 87.56 96 SER B N 1
ATOM 2167 C CA . SER B 1 96 ? 5.438 22.969 4.227 1 87.56 96 SER B CA 1
ATOM 2168 C C . SER B 1 96 ? 5.004 21.766 3.383 1 87.56 96 SER B C 1
ATOM 2170 O O . SER B 1 96 ? 3.857 21.703 2.938 1 87.56 96 SER B O 1
ATOM 2172 N N . GLU B 1 97 ? 5.887 20.828 3.217 1 85.44 97 GLU B N 1
ATOM 2173 C CA . GLU B 1 97 ? 5.594 19.594 2.496 1 85.44 97 GLU B CA 1
ATOM 2174 C C . GLU B 1 97 ? 4.477 18.797 3.176 1 85.44 97 GLU B C 1
ATOM 2176 O O . GLU B 1 97 ? 3.662 18.156 2.506 1 85.44 97 GLU B O 1
ATOM 2181 N N . GLU B 1 98 ? 4.441 18.906 4.465 1 88.75 98 GLU B N 1
ATOM 2182 C CA . GLU B 1 98 ? 3.412 18.203 5.234 1 88.75 98 GLU B CA 1
ATOM 2183 C C . GLU B 1 98 ? 2.023 18.75 4.918 1 88.75 98 GLU B C 1
ATOM 2185 O O . GLU B 1 98 ? 1.074 17.984 4.738 1 88.75 98 GLU B O 1
ATOM 2190 N N . VAL B 1 99 ? 2.027 20.031 4.863 1 91 99 VAL B N 1
ATOM 2191 C CA . VAL B 1 99 ? 0.754 20.672 4.582 1 91 99 VAL B CA 1
ATOM 2192 C C . VAL B 1 99 ? 0.326 20.375 3.146 1 91 99 VAL B C 1
ATOM 2194 O O . VAL B 1 99 ? -0.832 20.031 2.896 1 91 99 VAL B O 1
ATOM 2197 N N . LYS B 1 100 ? 1.234 20.438 2.252 1 87.81 100 LYS B N 1
ATOM 2198 C CA . LYS B 1 100 ? 0.932 20.141 0.854 1 87.81 100 LYS B CA 1
ATOM 2199 C C . LYS B 1 100 ? 0.418 18.719 0.688 1 87.81 100 LYS B C 1
ATOM 2201 O O . LYS B 1 100 ? -0.532 18.469 -0.059 1 87.81 100 LYS B O 1
ATOM 2206 N N . GLU B 1 101 ? 1.07 17.812 1.359 1 89.5 101 GLU B N 1
ATOM 2207 C CA . GLU B 1 101 ? 0.64 16.422 1.32 1 89.5 101 GLU B CA 1
ATOM 2208 C C . GLU B 1 101 ? -0.774 16.266 1.873 1 89.5 101 GLU B C 1
ATOM 2210 O O . GLU B 1 101 ? -1.606 15.578 1.277 1 89.5 101 GLU B O 1
ATOM 2215 N N . ALA B 1 102 ? -0.985 16.859 2.996 1 93.19 102 ALA B N 1
ATOM 2216 C CA . ALA B 1 102 ? -2.301 16.766 3.625 1 93.19 102 ALA B CA 1
ATOM 2217 C C . ALA B 1 102 ? -3.383 17.359 2.729 1 93.19 102 ALA B C 1
ATOM 2219 O O . ALA B 1 102 ? -4.461 16.781 2.582 1 93.19 102 ALA B O 1
ATOM 2220 N N . VAL B 1 103 ? -3.07 18.484 2.121 1 92.75 103 VAL B N 1
ATOM 2221 C CA . VAL B 1 103 ? -4.016 19.141 1.223 1 92.75 103 VAL B CA 1
ATOM 2222 C C . VAL B 1 103 ? -4.32 18.234 0.038 1 92.75 103 VAL B C 1
ATOM 2224 O O . VAL B 1 103 ? -5.488 17.969 -0.268 1 92.75 103 VAL B O 1
ATOM 2227 N N . ALA B 1 104 ? -3.273 17.781 -0.554 1 89.94 104 ALA B N 1
ATOM 2228 C CA . ALA B 1 104 ? -3.449 16.906 -1.711 1 89.94 104 ALA B CA 1
ATOM 2229 C C . ALA B 1 104 ? -4.23 15.648 -1.337 1 89.94 104 ALA B C 1
ATOM 2231 O O . ALA B 1 104 ? -5.113 15.219 -2.08 1 89.94 104 ALA B O 1
ATOM 2232 N N . GLY B 1 105 ? -3.857 15.039 -0.19 1 92.38 105 GLY B N 1
ATOM 2233 C CA . GLY B 1 105 ? -4.535 13.844 0.286 1 92.38 105 GLY B CA 1
ATOM 2234 C C . GLY B 1 105 ? -6.02 14.055 0.524 1 92.38 105 GLY B C 1
ATOM 2235 O O . GLY B 1 105 ? -6.84 13.227 0.13 1 92.38 105 GLY B O 1
ATOM 2236 N N . LEU B 1 106 ? -6.379 15.172 1.083 1 94.81 106 LEU B N 1
ATOM 2237 C CA . LEU B 1 106 ? -7.773 15.445 1.402 1 94.81 106 LEU B CA 1
ATOM 2238 C C . LEU B 1 106 ? -8.578 15.727 0.135 1 94.81 106 LEU B C 1
ATOM 2240 O O . LEU B 1 106 ? -9.727 15.305 0.021 1 94.81 106 LEU B O 1
ATOM 2244 N N . VAL B 1 107 ? -8.008 16.438 -0.756 1 92.31 107 VAL B N 1
ATOM 2245 C CA . VAL B 1 107 ? -8.68 16.719 -2.023 1 92.31 107 VAL B CA 1
ATOM 2246 C C . VAL B 1 107 ? -8.938 15.406 -2.768 1 92.31 107 VAL B C 1
ATOM 2248 O O . VAL B 1 107 ? -10.031 15.195 -3.295 1 92.31 107 VAL B O 1
ATOM 2251 N N . PHE B 1 108 ? -7.984 14.555 -2.707 1 90.69 108 PHE B N 1
ATOM 2252 C CA . PHE B 1 108 ? -8.102 13.242 -3.324 1 90.69 108 PHE B CA 1
ATOM 2253 C C . PHE B 1 108 ? -9.211 12.43 -2.658 1 90.69 108 PHE B C 1
ATOM 2255 O O . PHE B 1 108 ? -10.047 11.836 -3.34 1 90.69 108 PHE B O 1
ATOM 2262 N N . ALA B 1 109 ? -9.219 12.461 -1.383 1 93.69 109 ALA B N 1
ATOM 2263 C CA . ALA B 1 109 ? -10.141 11.625 -0.612 1 93.69 109 ALA B CA 1
ATOM 2264 C C . ALA B 1 109 ? -11.57 12.141 -0.726 1 93.69 109 ALA B C 1
ATOM 2266 O O . ALA B 1 109 ? -12.523 11.352 -0.73 1 93.69 109 ALA B O 1
ATOM 2267 N N . ALA B 1 110 ? -11.75 13.43 -0.823 1 93.5 110 ALA B N 1
ATOM 2268 C CA . ALA B 1 110 ? -13.078 14.047 -0.813 1 93.5 110 ALA B CA 1
ATOM 2269 C C . ALA B 1 110 ? -13.93 13.523 -1.963 1 93.5 110 ALA B C 1
ATOM 2271 O O . ALA B 1 110 ? -15.141 13.32 -1.804 1 93.5 110 ALA B O 1
ATOM 2272 N N . LYS B 1 111 ? -13.367 13.203 -3.057 1 88.56 111 LYS B N 1
ATOM 2273 C CA . LYS B 1 111 ? -14.094 12.734 -4.234 1 88.56 111 LYS B CA 1
ATOM 2274 C C . LYS B 1 111 ? -14.477 11.266 -4.098 1 88.56 111 LYS B C 1
ATOM 2276 O O . LYS B 1 111 ? -15.352 10.773 -4.812 1 88.56 111 LYS B O 1
ATOM 2281 N N . ARG B 1 112 ? -13.938 10.648 -3.105 1 88.94 112 ARG B N 1
ATOM 2282 C CA . ARG B 1 112 ? -14.062 9.195 -3.023 1 88.94 112 ARG B CA 1
ATOM 2283 C C . ARG B 1 112 ? -14.766 8.781 -1.737 1 88.94 112 ARG B C 1
ATOM 2285 O O . ARG B 1 112 ? -15.031 7.594 -1.526 1 88.94 112 ARG B O 1
ATOM 2292 N N . CYS B 1 113 ? -14.938 9.758 -0.915 1 91.38 113 CYS B N 1
ATOM 2293 C CA . CYS B 1 113 ? -15.633 9.508 0.341 1 91.38 113 CYS B CA 1
ATOM 2294 C C . CYS B 1 113 ? -16.938 10.281 0.406 1 91.38 113 CYS B C 1
ATOM 2296 O O . CYS B 1 113 ? -17 11.375 0.977 1 91.38 113 CYS B O 1
ATOM 2298 N N . SER B 1 114 ? -17.953 9.688 -0.008 1 87.38 114 SER B N 1
ATOM 2299 C CA . SER B 1 114 ? -19.25 10.352 -0.123 1 87.38 114 SER B CA 1
ATOM 2300 C C . SER B 1 114 ? -19.875 10.578 1.247 1 87.38 114 SER B C 1
ATOM 2302 O O . SER B 1 114 ? -20.75 11.438 1.403 1 87.38 114 SER B O 1
ATOM 2304 N N . ASP B 1 115 ? -19.484 9.945 2.227 1 89.56 115 ASP B N 1
ATOM 2305 C CA . ASP B 1 115 ? -20.109 10.008 3.543 1 89.56 115 ASP B CA 1
ATOM 2306 C C . ASP B 1 115 ? -19.516 11.133 4.383 1 89.56 115 ASP B C 1
ATOM 2308 O O . ASP B 1 115 ? -19.797 11.242 5.578 1 89.56 115 ASP B O 1
ATOM 2312 N N . LEU B 1 116 ? -18.703 11.977 3.793 1 95.31 116 LEU B N 1
ATOM 2313 C CA . LEU B 1 116 ? -18.078 13.094 4.5 1 95.31 116 LEU B CA 1
ATOM 2314 C C . LEU B 1 116 ? -18.375 14.414 3.793 1 95.31 116 LEU B C 1
ATOM 2316 O O . LEU B 1 116 ? -17.469 15.023 3.215 1 95.31 116 LEU B O 1
ATOM 2320 N N . PRO B 1 117 ? -19.547 14.922 3.959 1 94.88 117 PRO B N 1
ATOM 2321 C CA . PRO B 1 117 ? -19.891 16.156 3.268 1 94.88 117 PRO B CA 1
ATOM 2322 C C . PRO B 1 117 ? -19 17.328 3.67 1 94.88 117 PRO B C 1
ATOM 2324 O O . PRO B 1 117 ? -18.688 18.188 2.84 1 94.88 117 PRO B O 1
ATOM 2327 N N . GLU B 1 118 ? -18.641 17.422 4.949 1 97 118 GLU B N 1
ATOM 2328 C CA . GLU B 1 118 ? -17.766 18.5 5.422 1 97 118 GLU B CA 1
ATOM 2329 C C . GLU B 1 118 ? -16.422 18.484 4.68 1 97 118 GLU B C 1
ATOM 2331 O O . GLU B 1 118 ? -15.867 19.547 4.391 1 97 118 GLU B O 1
ATOM 2336 N N . LEU B 1 119 ? -16.016 17.281 4.379 1 96.94 119 LEU B N 1
ATOM 2337 C CA . LEU B 1 119 ? -14.758 17.156 3.65 1 96.94 119 LEU B CA 1
ATOM 2338 C C . LEU B 1 119 ? -14.891 17.703 2.234 1 96.94 119 LEU B C 1
ATOM 2340 O O . LEU B 1 119 ? -13.961 18.312 1.711 1 96.94 119 LEU B O 1
ATOM 2344 N N . GLN B 1 120 ? -16.016 17.469 1.695 1 95.25 120 GLN B N 1
ATOM 2345 C CA . GLN B 1 120 ? -16.266 17.984 0.354 1 95.25 120 GLN B CA 1
ATOM 2346 C C . GLN B 1 120 ? -16.25 19.516 0.337 1 95.25 120 GLN B C 1
ATOM 2348 O O . GLN B 1 120 ? -15.695 20.125 -0.585 1 95.25 120 GLN B O 1
ATOM 2353 N N . SER B 1 121 ? -16.875 20.062 1.301 1 96.62 121 SER B N 1
ATOM 2354 C CA . SER B 1 121 ? -16.844 21.516 1.423 1 96.62 121 SER B CA 1
ATOM 2355 C C . SER B 1 121 ? -15.422 22.031 1.628 1 96.62 121 SER B C 1
ATOM 2357 O O . SER B 1 121 ? -15.031 23.031 1.034 1 96.62 121 SER B O 1
ATOM 2359 N N . ALA B 1 122 ? -14.695 21.344 2.496 1 97.06 122 ALA B N 1
ATOM 2360 C CA . ALA B 1 122 ? -13.305 21.719 2.736 1 97.06 122 ALA B CA 1
ATOM 2361 C C . ALA B 1 122 ? -12.484 21.625 1.451 1 97.06 122 ALA B C 1
ATOM 2363 O O . ALA B 1 122 ? -11.633 22.484 1.195 1 97.06 122 ALA B O 1
ATOM 2364 N N . ARG B 1 123 ? -12.758 20.562 0.648 1 94.44 123 ARG B N 1
ATOM 2365 C CA . ARG B 1 123 ? -12.07 20.375 -0.624 1 94.44 123 ARG B CA 1
ATOM 2366 C C . ARG B 1 123 ? -12.219 21.609 -1.512 1 94.44 123 ARG B C 1
ATOM 2368 O O . ARG B 1 123 ? -11.242 22.078 -2.107 1 94.44 123 ARG B O 1
ATOM 2375 N N . ASN B 1 124 ? -13.406 22.172 -1.573 1 93.81 124 ASN B N 1
ATOM 2376 C CA . ASN B 1 124 ? -13.656 23.344 -2.41 1 93.81 124 ASN B CA 1
ATOM 2377 C C . ASN B 1 124 ? -12.789 24.516 -1.986 1 93.81 124 ASN B C 1
ATOM 2379 O O . ASN B 1 124 ? -12.227 25.219 -2.832 1 93.81 124 ASN B O 1
ATOM 2383 N N . ILE B 1 125 ? -12.648 24.703 -0.723 1 94.38 125 ILE B N 1
ATOM 2384 C CA . ILE B 1 125 ? -11.836 25.797 -0.197 1 94.38 125 ILE B CA 1
ATOM 2385 C C . ILE B 1 125 ? -10.359 25.531 -0.504 1 94.38 125 ILE B C 1
ATOM 2387 O O . ILE B 1 125 ? -9.633 26.438 -0.915 1 94.38 125 ILE B O 1
ATOM 2391 N N . LEU B 1 126 ? -9.945 24.328 -0.346 1 93.19 126 LEU B N 1
ATOM 2392 C CA . LEU B 1 126 ? -8.555 23.969 -0.585 1 93.19 126 LEU B CA 1
ATOM 2393 C C . LEU B 1 126 ? -8.195 24.141 -2.059 1 93.19 126 LEU B C 1
ATOM 2395 O O . LEU B 1 126 ? -7.117 24.641 -2.387 1 93.19 126 LEU B O 1
ATOM 2399 N N . VAL B 1 127 ? -9.086 23.703 -2.877 1 90.75 127 VAL B N 1
ATOM 2400 C CA . VAL B 1 127 ? -8.852 23.828 -4.312 1 90.75 127 VAL B CA 1
ATOM 2401 C C . VAL B 1 127 ? -8.781 25.297 -4.699 1 90.75 127 VAL B C 1
ATOM 2403 O O . VAL B 1 127 ? -7.961 25.688 -5.527 1 90.75 127 VAL B O 1
ATOM 2406 N N . ASP B 1 128 ? -9.578 26.094 -4.133 1 90.19 128 ASP B N 1
ATOM 2407 C CA . ASP B 1 128 ? -9.57 27.531 -4.379 1 90.19 128 ASP B CA 1
ATOM 2408 C C . ASP B 1 128 ? -8.258 28.172 -3.924 1 90.19 128 ASP B C 1
ATOM 2410 O O . ASP B 1 128 ? -7.73 29.062 -4.59 1 90.19 128 ASP B O 1
ATOM 2414 N N . LYS B 1 129 ? -7.754 27.719 -2.854 1 88.12 129 LYS B N 1
ATOM 2415 C CA . LYS B 1 129 ? -6.566 28.312 -2.242 1 88.12 129 LYS B CA 1
ATOM 2416 C C . LYS B 1 129 ? -5.293 27.828 -2.922 1 88.12 129 LYS B C 1
ATOM 2418 O O . LYS B 1 129 ? -4.336 28.594 -3.084 1 88.12 129 LYS B O 1
ATOM 2423 N N . PHE B 1 130 ? -5.25 26.578 -3.191 1 86.81 130 PHE B N 1
ATOM 2424 C CA . PHE B 1 130 ? -3.994 25.969 -3.627 1 86.81 130 PHE B CA 1
ATOM 2425 C C . PHE B 1 130 ? -3.996 25.75 -5.137 1 86.81 130 PHE B C 1
ATOM 2427 O O . PHE B 1 130 ? -2.941 25.531 -5.738 1 86.81 130 PHE B O 1
ATOM 2434 N N . GLY B 1 131 ? -5.051 25.906 -5.742 1 80.31 131 GLY B N 1
ATOM 2435 C CA . GLY B 1 131 ? -5.137 25.797 -7.188 1 80.31 131 GLY B CA 1
ATOM 2436 C C . GLY B 1 131 ? -5.398 24.375 -7.656 1 80.31 131 GLY B C 1
ATOM 2437 O O . GLY B 1 131 ? -5.402 23.438 -6.855 1 80.31 131 GLY B O 1
ATOM 2438 N N . ASP B 1 132 ? -5.512 24.281 -8.953 1 69.75 132 ASP B N 1
ATOM 2439 C CA . ASP B 1 132 ? -5.91 23.031 -9.602 1 69.75 132 ASP B CA 1
ATOM 2440 C C . ASP B 1 132 ? -4.742 22.062 -9.672 1 69.75 132 ASP B C 1
ATOM 2442 O O . ASP B 1 132 ? -4.949 20.844 -9.812 1 69.75 132 ASP B O 1
ATOM 2446 N N . ASP B 1 133 ? -3.617 22.594 -9.555 1 66.19 133 ASP B N 1
ATOM 2447 C CA . ASP B 1 133 ? -2.443 21.734 -9.703 1 66.19 133 ASP B CA 1
ATOM 2448 C C . ASP B 1 133 ? -2.398 20.672 -8.602 1 66.19 133 ASP B C 1
ATOM 2450 O O . ASP B 1 133 ? -1.895 19.562 -8.82 1 66.19 133 ASP B O 1
ATOM 2454 N N . ILE B 1 134 ? -2.852 20.984 -7.422 1 65.31 134 ILE B N 1
ATOM 2455 C CA . ILE B 1 134 ? -2.877 20.016 -6.336 1 65.31 134 ILE B CA 1
ATOM 2456 C C . ILE B 1 134 ? -3.891 18.922 -6.652 1 65.31 134 ILE B C 1
ATOM 2458 O O . ILE B 1 134 ? -3.721 17.766 -6.238 1 65.31 134 ILE B O 1
ATOM 2462 N N . THR B 1 135 ? -4.859 19.344 -7.441 1 59.66 135 THR B N 1
ATOM 2463 C CA . THR B 1 135 ? -5.879 18.391 -7.859 1 59.66 135 THR B CA 1
ATOM 2464 C C . THR B 1 135 ? -5.316 17.422 -8.891 1 59.66 135 THR B C 1
ATOM 2466 O O . THR B 1 135 ? -5.672 16.234 -8.891 1 59.66 135 THR B O 1
ATOM 2469 N N . ALA B 1 136 ? -4.594 17.922 -9.82 1 55.12 136 ALA B N 1
ATOM 2470 C CA . ALA B 1 136 ? -3.969 17.078 -10.844 1 55.12 136 ALA B CA 1
ATOM 2471 C C . ALA B 1 136 ? -2.996 16.078 -10.211 1 55.12 136 ALA B C 1
ATOM 2473 O O . ALA B 1 136 ? -2.924 14.93 -10.641 1 55.12 136 ALA B O 1
ATOM 2474 N N . ASP B 1 137 ? -2.227 16.5 -9.281 1 51.75 137 ASP B N 1
ATOM 2475 C CA . ASP B 1 137 ? -1.263 15.656 -8.586 1 51.75 137 ASP B CA 1
ATOM 2476 C C . ASP B 1 137 ? -1.97 14.57 -7.781 1 51.75 137 ASP B C 1
ATOM 2478 O O . ASP B 1 137 ? -1.436 13.469 -7.609 1 51.75 137 ASP B O 1
ATOM 2482 N N . ALA B 1 138 ? -3.146 14.859 -7.25 1 50.47 138 ALA B N 1
ATOM 2483 C CA . ALA B 1 138 ? -3.93 13.891 -6.484 1 50.47 138 ALA B CA 1
ATOM 2484 C C . ALA B 1 138 ? -4.387 12.734 -7.363 1 50.47 138 ALA B C 1
ATOM 2486 O O . ALA B 1 138 ? -4.805 11.688 -6.855 1 50.47 138 ALA B O 1
ATOM 2487 N N . LYS B 1 139 ? -4.348 12.914 -8.609 1 44.66 139 LYS B N 1
ATOM 2488 C CA . LYS B 1 139 ? -4.793 11.828 -9.477 1 44.66 139 LYS B CA 1
ATOM 2489 C C . LYS B 1 139 ? -3.713 10.758 -9.617 1 44.66 139 LYS B C 1
ATOM 2491 O O . LYS B 1 139 ? -3.98 9.57 -9.438 1 44.66 139 LYS B O 1
ATOM 2496 N N . VAL B 1 140 ? -2.84 10.594 -10.672 1 37.03 140 VAL B N 1
ATOM 2497 C CA . VAL B 1 140 ? -2.025 9.555 -11.297 1 37.03 140 VAL B CA 1
ATOM 2498 C C . VAL B 1 140 ? -0.648 9.516 -10.633 1 37.03 140 VAL B C 1
ATOM 2500 O O . VAL B 1 140 ? 0.137 10.453 -10.766 1 37.03 140 VAL B O 1
ATOM 2503 N N . GLY B 1 141 ? -0.182 8.492 -9.781 1 42.19 141 GLY B N 1
ATOM 2504 C CA . GLY B 1 141 ? 1.08 7.902 -9.359 1 42.19 141 GLY B CA 1
ATOM 2505 C C . GLY B 1 141 ? 2.127 8.938 -8.984 1 42.19 141 GLY B C 1
ATOM 2506 O O . GLY B 1 141 ? 3.244 8.586 -8.602 1 42.19 141 GLY B O 1
ATOM 2507 N N . THR B 1 142 ? 2.234 9.953 -9.617 1 44.16 142 THR B N 1
ATOM 2508 C CA . THR B 1 142 ? 3.41 10.781 -9.383 1 44.16 142 THR B CA 1
ATOM 2509 C C . THR B 1 142 ? 3.414 11.32 -7.953 1 44.16 142 THR B C 1
ATOM 2511 O O . THR B 1 142 ? 4.434 11.25 -7.258 1 44.16 142 THR B O 1
ATOM 2514 N N . ALA B 1 143 ? 2.615 12.562 -7.59 1 48.44 143 ALA B N 1
ATOM 2515 C CA . ALA B 1 143 ? 2.805 13.672 -6.66 1 48.44 143 ALA B CA 1
ATOM 2516 C C . ALA B 1 143 ? 2.492 13.25 -5.227 1 48.44 143 ALA B C 1
ATOM 2518 O O . ALA B 1 143 ? 2.094 12.109 -4.984 1 48.44 143 ALA B O 1
ATOM 2519 N N . VAL B 1 144 ? 2.068 14.18 -4.211 1 62.62 144 VAL B N 1
ATOM 2520 C CA . VAL B 1 144 ? 2.039 14.617 -2.818 1 62.62 144 VAL B CA 1
ATOM 2521 C C . VAL B 1 144 ? 1.015 13.797 -2.041 1 62.62 144 VAL B C 1
ATOM 2523 O O . VAL B 1 144 ? 1.04 13.766 -0.808 1 62.62 144 VAL B O 1
ATOM 2526 N N . VAL B 1 145 ? 0.375 12.773 -2.836 1 77.88 145 VAL B N 1
ATOM 2527 C CA . VAL B 1 145 ? -0.605 12.016 -2.062 1 77.88 145 VAL B CA 1
ATOM 2528 C C . VAL B 1 145 ? 0.033 10.734 -1.524 1 77.88 145 VAL B C 1
ATOM 2530 O O . VAL B 1 145 ? 0.75 10.047 -2.248 1 77.88 145 VAL B O 1
ATOM 2533 N N . GLU B 1 146 ? -0.261 10.5 -0.318 1 79.94 146 GLU B N 1
ATOM 2534 C CA . GLU B 1 146 ? 0.204 9.273 0.32 1 79.94 146 GLU B CA 1
ATOM 2535 C C . GLU B 1 146 ? -0.287 8.039 -0.433 1 79.94 146 GLU B C 1
ATOM 2537 O O . GLU B 1 146 ? -1.494 7.828 -0.57 1 79.94 146 GLU B O 1
ATOM 2542 N N . PRO B 1 147 ? 0.619 7.246 -0.916 1 78.5 147 PRO B N 1
ATOM 2543 C CA . PRO B 1 147 ? 0.258 6.102 -1.757 1 78.5 147 PRO B CA 1
ATOM 2544 C C . PRO B 1 147 ? -0.721 5.152 -1.071 1 78.5 147 PRO B C 1
ATOM 2546 O O . PRO B 1 147 ? -1.572 4.551 -1.734 1 78.5 147 PRO B O 1
ATOM 2549 N N . MET B 1 148 ? -0.532 5.004 0.232 1 83.56 148 MET B N 1
ATOM 2550 C CA . MET B 1 148 ? -1.446 4.125 0.956 1 83.56 148 MET B CA 1
ATOM 2551 C C . MET B 1 148 ? -2.883 4.625 0.843 1 83.56 148 MET B C 1
ATOM 2553 O O . MET B 1 148 ? -3.812 3.826 0.703 1 83.56 148 MET B O 1
ATOM 2557 N N . LEU B 1 149 ? -3.059 5.895 0.865 1 88.75 149 LEU B N 1
ATOM 2558 C CA . LEU B 1 149 ? -4.391 6.473 0.745 1 88.75 149 LEU B CA 1
ATOM 2559 C C . LEU B 1 149 ? -4.977 6.207 -0.638 1 88.75 149 LEU B C 1
ATOM 2561 O O . LEU B 1 149 ? -6.148 5.848 -0.761 1 88.75 149 LEU B O 1
ATOM 2565 N N . VAL B 1 150 ? -4.156 6.387 -1.641 1 82.88 150 VAL B N 1
ATOM 2566 C CA . VAL B 1 150 ? -4.574 6.133 -3.014 1 82.88 150 VAL B CA 1
ATOM 2567 C C . VAL B 1 150 ? -5.004 4.676 -3.162 1 82.88 150 VAL B C 1
ATOM 2569 O O . VAL B 1 150 ? -6.066 4.387 -3.719 1 82.88 150 VAL B O 1
ATOM 2572 N N . TRP B 1 151 ? -4.227 3.844 -2.59 1 80.94 151 TRP B N 1
ATOM 2573 C CA . TRP B 1 151 ? -4.516 2.414 -2.672 1 80.94 151 TRP B CA 1
ATOM 2574 C C . TRP B 1 151 ? -5.816 2.078 -1.947 1 80.94 151 TRP B C 1
ATOM 2576 O O . TRP B 1 151 ? -6.68 1.395 -2.498 1 80.94 151 TRP B O 1
ATOM 2586 N N . LYS B 1 152 ? -5.969 2.592 -0.778 1 88.31 152 LYS B N 1
ATOM 2587 C CA . LYS B 1 152 ? -7.105 2.24 0.068 1 88.31 152 LYS B CA 1
ATOM 2588 C C . LYS B 1 152 ? -8.414 2.766 -0.521 1 88.31 152 LYS B C 1
ATOM 2590 O O . LYS B 1 152 ? -9.469 2.162 -0.334 1 88.31 152 LYS B O 1
ATOM 2595 N N . LEU B 1 153 ? -8.312 3.84 -1.363 1 88.06 153 LEU B N 1
ATOM 2596 C CA . LEU B 1 153 ? -9.539 4.473 -1.835 1 88.06 153 LEU B CA 1
ATOM 2597 C C . LEU B 1 153 ? -9.781 4.164 -3.309 1 88.06 153 LEU B C 1
ATOM 2599 O O . LEU B 1 153 ? -10.82 4.527 -3.863 1 88.06 153 LEU B O 1
ATOM 2603 N N . SER B 1 154 ? -8.891 3.631 -4.07 1 75.56 154 SER B N 1
ATOM 2604 C CA . SER B 1 154 ? -9 3.402 -5.508 1 75.56 154 SER B CA 1
ATOM 2605 C C . SER B 1 154 ? -10.039 2.332 -5.82 1 75.56 154 SER B C 1
ATOM 2607 O O . SER B 1 154 ? -10.516 2.232 -6.957 1 75.56 154 SER B O 1
ATOM 2609 N N . GLY B 1 155 ? -10.641 1.768 -4.914 1 68.62 155 GLY B N 1
ATOM 2610 C CA . GLY B 1 155 ? -11.727 0.821 -5.145 1 68.62 155 GLY B CA 1
ATOM 2611 C C . GLY B 1 155 ? -11.344 -0.295 -6.098 1 68.62 155 GLY B C 1
ATOM 2612 O O . GLY B 1 155 ? -12.211 -0.91 -6.719 1 68.62 155 GLY B O 1
ATOM 2613 N N . ASP B 1 156 ? -10.062 -0.424 -6.367 1 63.62 156 ASP B N 1
ATOM 2614 C CA . ASP B 1 156 ? -9.633 -1.435 -7.332 1 63.62 156 ASP B CA 1
ATOM 2615 C C . ASP B 1 156 ? -9.977 -2.84 -6.844 1 63.62 156 ASP B C 1
ATOM 2617 O O . ASP B 1 156 ? -10.289 -3.035 -5.668 1 63.62 156 ASP B O 1
ATOM 2621 N N . THR B 1 157 ? -10.133 -3.643 -7.832 1 69.38 157 THR B N 1
ATOM 2622 C CA . THR B 1 157 ? -10.422 -5.043 -7.535 1 69.38 157 THR B CA 1
ATOM 2623 C C . THR B 1 157 ? -9.359 -5.633 -6.617 1 69.38 157 THR B C 1
ATOM 2625 O O . THR B 1 157 ? -8.18 -5.277 -6.715 1 69.38 157 THR B O 1
ATOM 2628 N N . THR B 1 158 ? -9.773 -6.293 -5.582 1 85.81 158 THR B N 1
ATOM 2629 C CA . THR B 1 158 ? -8.945 -7.004 -4.605 1 85.81 158 THR B CA 1
ATOM 2630 C C . THR B 1 158 ? -8.242 -8.188 -5.258 1 85.81 158 THR B C 1
ATOM 2632 O O . THR B 1 158 ? -8.867 -8.992 -5.949 1 85.81 158 THR B O 1
ATOM 2635 N N . SER B 1 159 ? -7.012 -8.164 -5.215 1 86.12 159 SER B N 1
ATOM 2636 C CA . SER B 1 159 ? -6.238 -9.258 -5.797 1 86.12 159 SER B CA 1
ATOM 2637 C C . SER B 1 159 ? -6.539 -10.578 -5.102 1 86.12 159 SER B C 1
ATOM 2639 O O . SER B 1 159 ? -6.891 -10.602 -3.92 1 86.12 159 SER B O 1
ATOM 2641 N N . ILE B 1 160 ? -6.395 -11.656 -5.844 1 87.94 160 ILE B N 1
ATOM 2642 C CA . ILE B 1 160 ? -6.645 -12.984 -5.289 1 87.94 160 ILE B CA 1
ATOM 2643 C C . ILE B 1 160 ? -5.633 -13.281 -4.184 1 87.94 160 ILE B C 1
ATOM 2645 O O . ILE B 1 160 ? -5.969 -13.914 -3.18 1 87.94 160 ILE B O 1
ATOM 2649 N N . SER B 1 161 ? -4.449 -12.812 -4.352 1 88.56 161 SER B N 1
ATOM 2650 C CA . SER B 1 161 ? -3.42 -13.016 -3.336 1 88.56 161 SER B CA 1
ATOM 2651 C C . SER B 1 161 ? -3.797 -12.352 -2.02 1 88.56 161 SER B C 1
ATOM 2653 O O . SER B 1 161 ? -3.645 -12.938 -0.949 1 88.56 161 SER B O 1
ATOM 2655 N N . LEU B 1 162 ? -4.277 -11.195 -2.131 1 89.88 162 LEU B N 1
ATOM 2656 C CA . LEU B 1 162 ? -4.695 -10.469 -0.934 1 89.88 162 LEU B CA 1
ATOM 2657 C C . LEU B 1 162 ? -5.91 -11.133 -0.296 1 89.88 162 LEU B C 1
ATOM 2659 O O . LEU B 1 162 ? -5.977 -11.273 0.928 1 89.88 162 LEU B O 1
ATOM 2663 N N . LYS B 1 163 ? -6.832 -11.57 -1.104 1 93 163 LYS B N 1
ATOM 2664 C CA . LYS B 1 163 ? -8.008 -12.266 -0.588 1 93 163 LYS B CA 1
ATOM 2665 C C . LYS B 1 163 ? -7.602 -13.523 0.181 1 93 163 LYS B C 1
ATOM 2667 O O . LYS B 1 163 ? -8.078 -13.75 1.296 1 93 163 LYS B O 1
ATOM 2672 N N . LYS B 1 164 ? -6.738 -14.273 -0.41 1 92.44 164 LYS B N 1
ATOM 2673 C CA . LYS B 1 164 ? -6.285 -15.508 0.228 1 92.44 164 LYS B CA 1
ATOM 2674 C C . LYS B 1 164 ? -5.547 -15.211 1.531 1 92.44 164 LYS B C 1
ATOM 2676 O O . LYS B 1 164 ? -5.738 -15.914 2.529 1 92.44 164 LYS B O 1
ATOM 2681 N N . LYS B 1 165 ? -4.766 -14.203 1.494 1 93.06 165 LYS B N 1
ATOM 2682 C CA . LYS B 1 165 ? -4.012 -13.82 2.688 1 93.06 165 LYS B CA 1
ATOM 2683 C C . LYS B 1 165 ? -4.953 -13.461 3.834 1 93.06 165 LYS B C 1
ATOM 2685 O O . LYS B 1 165 ? -4.801 -13.961 4.949 1 93.06 165 LYS B O 1
ATOM 2690 N N . VAL B 1 166 ? -5.883 -12.586 3.543 1 96.25 166 VAL B N 1
ATOM 2691 C CA . VAL B 1 166 ? -6.801 -12.117 4.574 1 96.25 166 VAL B CA 1
ATOM 2692 C C . VAL B 1 166 ? -7.68 -13.273 5.043 1 96.25 166 VAL B C 1
ATOM 2694 O O . VAL B 1 166 ? -7.969 -13.398 6.238 1 96.25 166 VAL B O 1
ATOM 2697 N N . LEU B 1 167 ? -8.086 -14.133 4.137 1 97 167 LEU B N 1
ATOM 2698 C CA . LEU B 1 167 ? -8.891 -15.297 4.48 1 97 167 LEU B CA 1
ATOM 2699 C C . LEU B 1 167 ? -8.141 -16.203 5.449 1 97 167 LEU B C 1
ATOM 2701 O O . LEU B 1 167 ? -8.711 -16.656 6.441 1 97 167 LEU B O 1
ATOM 2705 N N . LYS B 1 168 ? -6.895 -16.422 5.195 1 95.81 168 LYS B N 1
ATOM 2706 C CA . LYS B 1 168 ? -6.07 -17.266 6.062 1 95.81 168 LYS B CA 1
ATOM 2707 C C . LYS B 1 168 ? -5.922 -16.641 7.449 1 95.81 168 LYS B C 1
ATOM 2709 O O . LYS B 1 168 ? -5.934 -17.359 8.453 1 95.81 168 LYS B O 1
ATOM 2714 N N . GLU B 1 169 ? -5.805 -15.359 7.453 1 96.75 169 GLU B N 1
ATOM 2715 C CA . GLU B 1 169 ? -5.691 -14.656 8.727 1 96.75 169 GLU B CA 1
ATOM 2716 C C . GLU B 1 169 ? -6.961 -14.812 9.562 1 96.75 169 GLU B C 1
ATOM 2718 O O . GLU B 1 169 ? -6.895 -15.086 10.758 1 96.75 169 GLU B O 1
ATOM 2723 N N . ILE B 1 170 ? -8.055 -14.641 8.891 1 97.5 170 ILE B N 1
ATOM 2724 C CA . ILE B 1 170 ? -9.336 -14.781 9.57 1 97.5 170 ILE B CA 1
ATOM 2725 C C . ILE B 1 170 ? -9.492 -16.219 10.086 1 97.5 170 ILE B C 1
ATOM 2727 O O . ILE B 1 170 ? -9.914 -16.422 11.219 1 97.5 170 ILE B O 1
ATOM 2731 N N . ALA B 1 171 ? -9.141 -17.172 9.297 1 96.88 171 ALA B N 1
ATOM 2732 C CA . ALA B 1 171 ? -9.219 -18.578 9.688 1 96.88 171 ALA B CA 1
ATOM 2733 C C . ALA B 1 171 ? -8.312 -18.859 10.883 1 96.88 171 ALA B C 1
ATOM 2735 O O . ALA B 1 171 ? -8.734 -19.516 11.844 1 96.88 171 ALA B O 1
ATOM 2736 N N . ALA B 1 172 ? -7.09 -18.375 10.859 1 95.94 172 ALA B N 1
ATOM 2737 C CA . ALA B 1 172 ? -6.125 -18.594 11.93 1 95.94 172 ALA B CA 1
ATOM 2738 C C . ALA B 1 172 ? -6.617 -17.984 13.242 1 95.94 172 ALA B C 1
ATOM 2740 O O . ALA B 1 172 ? -6.496 -18.609 14.305 1 95.94 172 ALA B O 1
ATOM 2741 N N . GLU B 1 173 ? -7.191 -16.828 13.148 1 95.56 173 GLU B N 1
ATOM 2742 C CA . GLU B 1 173 ? -7.691 -16.125 14.328 1 95.56 173 GLU B CA 1
ATOM 2743 C C . GLU B 1 173 ? -8.852 -16.891 14.969 1 95.56 173 GLU B C 1
ATOM 2745 O O . GLU B 1 173 ? -9.133 -16.703 16.156 1 95.56 173 GLU B O 1
ATOM 2750 N N . ASN B 1 174 ? -9.484 -17.688 14.219 1 95.56 174 ASN B N 1
ATOM 2751 C CA . ASN B 1 174 ? -10.656 -18.391 14.711 1 95.56 174 ASN B CA 1
ATOM 2752 C C . ASN B 1 174 ? -10.406 -19.891 14.797 1 95.56 174 ASN B C 1
ATOM 2754 O O . ASN B 1 174 ? -11.344 -20.688 14.922 1 95.56 174 ASN B O 1
ATOM 2758 N N . ASN B 1 175 ? -9.125 -20.266 14.531 1 94 175 ASN B N 1
ATOM 2759 C CA . ASN B 1 175 ? -8.688 -21.656 14.648 1 94 175 ASN B CA 1
ATOM 2760 C C . ASN B 1 175 ? -9.391 -22.562 13.641 1 94 175 ASN B C 1
ATOM 2762 O O . ASN B 1 175 ? -9.836 -23.656 13.984 1 94 175 ASN B O 1
ATOM 2766 N N . ILE B 1 176 ? -9.625 -22.078 12.492 1 93.5 176 ILE B N 1
ATOM 2767 C CA . ILE B 1 176 ? -10.188 -22.859 11.391 1 93.5 176 ILE B CA 1
ATOM 2768 C C . ILE B 1 176 ? -9.07 -23.281 10.445 1 93.5 176 ILE B C 1
ATOM 2770 O O . ILE B 1 176 ? -8.242 -22.469 10.031 1 93.5 176 ILE B O 1
ATOM 2774 N N . SER B 1 177 ? -9 -24.484 10.156 1 87.44 177 SER B N 1
ATOM 2775 C CA . SER B 1 177 ? -8.016 -25 9.203 1 87.44 177 SER B CA 1
ATOM 2776 C C . SER B 1 177 ? -8.492 -24.781 7.766 1 87.44 177 SER B C 1
ATOM 2778 O O . SER B 1 177 ? -9.625 -25.125 7.426 1 87.44 177 SER B O 1
ATOM 2780 N N . VAL B 1 178 ? -7.715 -24.094 7 1 83.75 178 VAL B N 1
ATOM 2781 C CA . VAL B 1 178 ? -8.109 -23.812 5.625 1 83.75 178 VAL B CA 1
ATOM 2782 C C . VAL B 1 178 ? -7.047 -24.344 4.664 1 83.75 178 VAL B C 1
ATOM 2784 O O . VAL B 1 178 ? -5.848 -24.172 4.898 1 83.75 178 VAL B O 1
ATOM 2787 N N . ASP B 1 179 ? -7.48 -25.203 3.811 1 76.31 179 ASP B N 1
ATOM 2788 C CA . ASP B 1 179 ? -6.648 -25.625 2.689 1 76.31 179 ASP B CA 1
ATOM 2789 C C . ASP B 1 179 ? -7.008 -24.859 1.42 1 76.31 179 ASP B C 1
ATOM 2791 O O . ASP B 1 179 ? -8.055 -25.109 0.816 1 76.31 179 ASP B O 1
ATOM 2795 N N . LEU B 1 180 ? -6.234 -23.938 1.103 1 71.38 180 LEU B N 1
ATOM 2796 C CA . LEU B 1 180 ? -6.539 -23.078 -0.035 1 71.38 180 LEU B CA 1
ATOM 2797 C C . LEU B 1 180 ? -5.941 -23.641 -1.319 1 71.38 180 LEU B C 1
ATOM 2799 O O . LEU B 1 180 ? -5.969 -22.984 -2.361 1 71.38 180 LEU B O 1
ATOM 2803 N N . SER B 1 181 ? -5.262 -24.703 -1.222 1 63.31 181 SER B N 1
ATOM 2804 C CA . SER B 1 181 ? -4.641 -25.312 -2.393 1 63.31 181 SER B CA 1
ATOM 2805 C C . SER B 1 181 ? -5.668 -25.578 -3.49 1 63.31 181 SER B C 1
ATOM 2807 O O . SER B 1 181 ? -5.312 -25.672 -4.668 1 63.31 181 SER B O 1
ATOM 2809 N N . LYS B 1 182 ? -6.938 -25.797 -3.082 1 58.5 182 LYS B N 1
ATOM 2810 C CA . LYS B 1 182 ? -7.965 -26.172 -4.055 1 58.5 182 LYS B CA 1
ATOM 2811 C C . LYS B 1 182 ? -8.727 -24.938 -4.539 1 58.5 182 LYS B C 1
ATOM 2813 O O . LYS B 1 182 ? -9.656 -25.062 -5.34 1 58.5 182 LYS B O 1
ATOM 2818 N N . SER B 1 183 ? -8.336 -23.734 -4.074 1 56.12 183 SER B N 1
ATOM 2819 C CA . SER B 1 183 ? -9.125 -22.562 -4.473 1 56.12 183 SER B CA 1
ATOM 2820 C C . SER B 1 183 ? -8.672 -22.031 -5.828 1 56.12 183 SER B C 1
ATOM 2822 O O . SER B 1 183 ? -7.488 -22.094 -6.164 1 56.12 183 SER B O 1
ATOM 2824 N N . PRO B 1 184 ? -9.57 -21.641 -6.699 1 51.47 184 PRO B N 1
ATOM 2825 C CA . PRO B 1 184 ? -9.242 -21.266 -8.078 1 51.47 184 PRO B CA 1
ATOM 2826 C C . PRO B 1 184 ? -8.219 -20.125 -8.148 1 51.47 184 PRO B C 1
ATOM 2828 O O . PRO B 1 184 ? -8.086 -19.359 -7.203 1 51.47 184 PRO B O 1
#

Nearest PDB structures (foldseek):
  8v2q-assembly1_B-1  TM=9.061E-01  e=1.500E-08  Homo sapiens
  6e8g-assembly1_S  TM=8.694E-01  e=3.476E-08  Homo sapiens
  3frs-assembly1_A-2  TM=8.988E-01  e=2.588E-07  Homo sapiens
  3ggz-assembly4_D  TM=8.099E-01  e=4.748E-07  Saccharomyces cerevisiae
  6tza-assembly1_A  TM=8.444E-01  e=1.755E-06  Homo sapiens

Solvent-accessible surface area (backbone atoms only — not comparable to full-atom values): 19577 Å² total; per-residue (Å²): 130,83,80,72,75,75,67,52,73,66,53,49,50,40,41,52,28,36,54,50,33,45,55,48,44,61,58,60,43,54,64,40,53,52,52,26,53,51,34,49,49,49,26,51,53,28,47,75,72,67,36,54,68,61,21,50,59,42,37,50,52,30,51,52,34,50,27,46,52,52,36,47,51,52,49,39,50,30,34,52,51,43,56,74,44,44,80,38,66,80,41,57,94,73,41,41,62,54,52,50,22,29,52,18,36,44,47,43,44,32,79,69,37,83,90,39,63,44,38,40,56,35,31,55,52,46,40,69,66,61,34,64,63,45,56,58,34,32,39,91,71,37,55,42,34,47,63,68,48,53,59,39,62,60,73,39,65,77,35,63,67,56,39,52,51,52,49,50,49,55,27,56,76,67,72,45,89,78,77,65,86,80,54,106,132,82,79,70,75,74,66,52,74,68,52,48,50,40,42,52,28,36,54,49,33,45,56,47,44,62,58,59,42,52,63,41,54,51,52,26,52,52,34,48,50,50,28,52,53,29,47,73,71,68,37,54,69,60,22,50,58,43,38,48,53,30,51,52,33,50,27,44,51,52,36,47,50,51,48,38,51,31,34,52,50,45,55,75,43,44,81,39,67,81,40,57,93,71,40,42,63,55,50,48,22,28,50,18,37,43,48,44,42,32,79,68,37,83,91,39,62,45,38,40,56,35,30,55,54,48,40,69,66,62,34,64,64,46,55,60,33,38,62,67,77,48,48,52,33,46,62,68,48,53,59,38,61,61,72,46,54,76,28,65,67,55,38,52,51,53,48,50,50,55,26,57,76,67,72,44,90,78,79,65,85,80,54,104

Foldseek 3Di:
DPCPPDQDPLLVLLLVLLVVLLVLLVVVLVVLVVQLVVLLVVLQVCVVVVNNQVSLVSCVSNLLSVLVNVLSVLLNVLSVVCNVVSVCLQPLVPHDLSNLLSLLQLLLVLVQDPSRVSSVVSNVSSCVRNHCVSVVQNPPPHPRYDVSNCVSRVPDDDDSVNSVVSSVVSCVVVVHDDDCVPPD/DPCPPDQDPLLVLLLVLLVVLLVLLVVVLVVLVVQLVVLLVVLQVCVVVVNNQVSLVSCQSNLLSVLVNVLSVLLNVLSVVCNVVSVCLQPLVPHDLSNLLSLLQLLLVLVQDPSRVSSVVSNVSSCVRNHCVSVVQSPDPDDSYDVSNCVSRVPDDDDSVNSVVSSVVSCVVVVHDDDCVPPD

Sequence (368 aa):
MGFLRKFSKQTRKLKSLLELTVSRVAIARKPRLARKSIASGDVCQLLSLGQTDRALQRVEQVIKEDNMLEALGIIELYCKCLVKKADQLDKPKECSEEVKEAVAGLVFAAKRCSDLPELQSARNILVDKFGDDITADAKVGTAVVEPMLVWKLSGDTTSISLKKKVLKEIAAENNISVDLSKSPMGFLRKFSKQTRKLKSLLELTVSRVAIARKPRLARKSIASGDVCQLLSLGQTDRALQRVEQVIKEDNMLEALGIIELYCKCLVKKADQLDKPKECSEEVKEAVAGLVFAAKRCSDLPELQSARNILVDKFGDDITADAKVGTAVVEPMLVWKLSGDTTSISLKKKVLKEIAAENNISVDLSKSP

InterPro domains:
  IPR005061 Vacuolar protein sorting-associated protein Ist1 [PF03398] (15-176)
  IPR005061 Vacuolar protein sorting-associated protein Ist1 [PTHR12161] (11-181)
  IPR042277 Vacuolar protein sorting-associated protein IST1-like [G3DSA:1.20.1260.60] (4-183)

Radius of gyration: 23.48 Å; Cα contacts (8 Å, |Δi|>4): 446; chains: 2; bounding box: 46×86×50 Å